Protein 5B5O (pdb70)

Nearest PDB structures (foldseek):
  4jpa-assembly1_A  TM=1.001E+00  e=1.018E-36  Homo sapiens
  3wv2-assembly1_A  TM=9.988E-01  e=1.158E-36  Homo sapiens
  3i7g-assembly1_A  TM=1.003E+00  e=2.858E-36  Homo sapiens
  3i7g-assembly1_B  TM=9.580E-01  e=5.560E-35  Homo sapiens
  5uwm-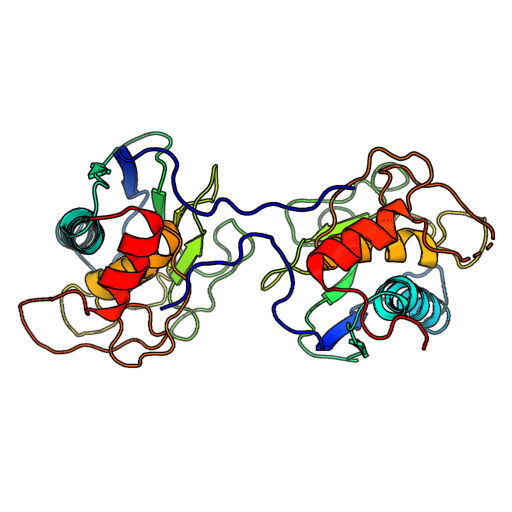assembly1_A  TM=9.951E-01  e=4.383E-34  Homo sapiens

Sequence (332 aa):
YNVFPRTLKWSKMNLTYRIVNYTPDMTHHSSEVEKAFKKAFKVWSDVTPLNFTRLHDGIADIMISFGIKEHGDFYPFDGPSSGLLAHAFPPGPNYYGGDAHFDDDETWTSSSKGYNLFLVAAHEFGHSLGLDHSKDPGALMFPIYTYTTGFMLPDDDVQGIQSLYGPGDEDPYNVFPRTLKWSSKMNLTYRIVNYTPDMTHSSEVEKAFKKAFKVWSDVTPLNFTRLHDGIADIMISFGIKEHGDFYPFDGPSGLLAHAFPPGPNYGGDAHFDDDETWTSSSSKKGYNLFLVAAHEFGHSLGLDHSKDPGALMFPIYTYTGKSHFMLPDDDVQGIQSLYGP

InterPro domains:
  IPR000585 Hemopexin-like domain [cd00094] (281-471)
  IPR001818 Peptidase M10, metallopeptidase [PF00413] (112-267)
  IPR002477 Peptidoglycan binding-like [PF01471] (33-91)
  IPR006026 Peptidase, metallopeptidase [SM00235] (109-268)
  IPR018486 Hemopexin, conserved site [PS00024] (323-338)
  IPR018487 Hemopexin-like repeats [PF00045] (290-332)
  IPR018487 Hemopexin-like repeats [PF00045] (334-376)
  IPR018487 Hemopexin-like repeats [PF00045] (382-428)
  IPR018487 Hemopexin-like repeats [PF00045] (431-471)
  IPR018487 Hemopexin-like repeats [PS51642] (281-330)
  IPR018487 Hemopexin-like repeats [PS51642] (331-377)
  IPR018487 Hemopexin-like repeats [PS51642] (379-427)
  IPR018487 Hemopexin-like repeats [PS51642] (428-471)
  IPR018487 Hemopexin-like repeats [SM00120] (290-332)
  IPR018487 Hemopexin-like repeats [SM00120] (334-377)
  IPR018487 Hemopexin-like repeats [SM00120] (382-429)
  IPR018487 Hemopexin-like repeats [SM00120] (431-471)
  IPR021158 Peptidase M10A, cysteine switch, zinc binding site [PS00546] (94-101)
  IPR021190 Peptidase M10A [PIRSF001191] (15-466)
  IPR021190 Peptidase M10A [PR00138] (91-104)

CATH classification: 3.40.390.10

Secondary structure (DSSP, 8-state):
--BPPSB---SSSEEEEEE-S--TTS-HHHHHHHHHHHHHHHHTTSS-EEEEESSS--SEEEEEE-SS-SSS----SSSS--EEEPPSSSTTTT-EEEETTS-EESSSSSEEHHHHHHHHHHHHHTB---S-TTSTTSSS---------HHHHHHHHHHH--SSS--/--B-B---S-S-SEEEEEE----TTS-HHHHHHHHHHHHHHHHTTSS-EEEE-SSS--SEEEEEE-SS-SSS----SSSS--EEEPPSSSTTTT-EEEETTS-EESSSSSEEHHHHHHHHHHHHHTB---S-TTSTTSSS------S-----HHHHHHHHHHH--

Foldseek 3Di:
DDDDDPAFFDPDQEFEEEAPDDAPQDDPVLLVVLLVVLVCLLVQFFVHDYYYDHDDDTQEYEYEDAADDPDPDHHDAEDDDAKAAADGDPDSQLYIYGYSSWREDCDQPTADSSLVSSLRNLRSGGDAADPPPPASRHPDDDDDPDDHDPVSSVVSCVHGNGNPVPD/DDDDDDDQFDPDQEFEEEEQDDAPQDDPVLLVVLLVLLVCLLVVLFVHDYYYDHDDDTQEYEYEDAADDDDPPHHDAEDDDAKAAADDDPDSQLYIYGYSSWREDCAPPTADSSLVSSLRNLRSGRDAADPDPPASRHPDDDDDRDPDDHHDPVSSVVSCVPGND

B-factor: mean 15.51, std 9.8, range [5.89, 123.34]

GO terms:
  GO:1904645 response to amyloid-beta (P, TAS)
  GO:0005509 calcium ion binding (F, IDA)
  GO:0005518 collagen binding (F, IDA)
  GO:0008270 zinc ion binding (F, IDA)
  GO:0004222 metalloendopeptidase activity (F, IDA)
  GO:0030574 collagen catabolic process (P, IDA)
  GO:0060349 bone morphogenesis (P, IDA)
  GO:0022617 extracellular matrix disassembly (P, IMP)
  GO:0005576 extracellular region (C, TAS)
  GO:0008270 zinc ion binding (F, TAS)
  GO:0004222 metalloendopeptidase activity (F, TAS)
  GO:0006508 proteolysis (P, TAS)
  GO:0004252 serine-type endopeptidase activity (F, TAS)
  GO:0022617 extracellular matrix disassembly (P, TAS)
  GO:0030574 collagen catabolic process (P, TAS)
  GO:0004175 endopeptidase activity (F, IDA)

Structure (mmCIF, N/CA/C/O backbone):
data_5B5O
#
_entry.id   5B5O
#
_cell.length_a   136.409
_cell.length_b   36.060
_cell.length_c   95.948
_cell.angle_alpha   90.000
_cell.angle_beta   131.090
_cell.angle_gamma   90.000
#
_symmetry.space_group_name_H-M   'C 1 2 1'
#
loop_
_entity.id
_entity.type
_entity.pdbx_description
1 polymer 'Collagenase 3'
2 non-polymer 'ZINC ION'
3 non-polymer 'CALCIUM ION'
4 non-polymer 'SODIUM ION'
5 non-polymer 1,2-ETHANEDIOL
6 non-polymer N-phenyl-4-[(4H-1,2,4-triazol-3-ylsulfanyl)methyl]-1,3-thiazol-2-amine
7 water water
#
loop_
_atom_site.group_PDB
_atom_site.id
_atom_site.type_symbol
_atom_site.label_atom_id
_atom_site.label_alt_id
_atom_site.label_comp_id
_atom_site.label_asym_id
_atom_site.label_entity_id
_atom_site.label_seq_id
_atom_site.pdbx_PDB_ins_code
_atom_site.Cartn_x
_atom_site.Cartn_y
_atom_site.Cartn_z
_atom_site.occupancy
_atom_site.B_iso_or_equiv
_atom_site.auth_seq_id
_atom_site.auth_comp_id
_atom_site.auth_asym_id
_atom_site.auth_atom_id
_atom_site.pdbx_PDB_model_num
ATOM 1 N N . TYR A 1 2 ? -19.525 -11.425 26.374 1.00 15.46 104 TYR A N 1
ATOM 2 C CA . TYR A 1 2 ? -19.239 -10.304 25.429 1.00 15.46 104 TYR A CA 1
ATOM 3 C C . TYR A 1 2 ? -18.038 -9.524 25.925 1.00 15.94 104 TYR A C 1
ATOM 4 O O . TYR A 1 2 ? -17.636 -9.641 27.092 1.00 16.95 104 TYR A O 1
ATOM 13 N N . ASN A 1 3 ? -17.478 -8.710 25.043 1.00 16.29 105 ASN A N 1
ATOM 14 C CA . ASN A 1 3 ? -16.409 -7.796 25.394 1.00 16.06 105 ASN A CA 1
ATOM 15 C C . ASN A 1 3 ? -16.606 -6.474 24.678 1.00 16.75 105 ASN A C 1
ATOM 16 O O . ASN A 1 3 ? -16.817 -6.453 23.472 1.00 16.96 105 ASN A O 1
ATOM 21 N N . VAL A 1 4 ? -16.550 -5.370 25.410 1.00 14.88 106 VAL A N 1
ATOM 22 C CA . VAL A 1 4 ? -16.473 -4.061 24.772 1.00 15.79 106 VAL A CA 1
ATOM 23 C C . VAL A 1 4 ? -14.990 -3.747 24.534 1.00 15.53 106 VAL A C 1
ATOM 24 O O . VAL A 1 4 ? -14.110 -4.408 25.105 1.00 16.04 106 VAL A O 1
ATOM 28 N N . PHE A 1 5 ? -14.697 -2.763 23.687 1.00 16.77 107 PHE A N 1
ATOM 29 C CA . PHE A 1 5 ? -13.304 -2.370 23.457 1.00 17.44 107 PHE A CA 1
ATOM 30 C C . PHE A 1 5 ? -12.660 -1.758 24.710 1.00 19.40 107 PHE A C 1
ATOM 31 O O . PHE A 1 5 ? -13.359 -1.213 25.570 1.00 19.37 107 PHE A O 1
ATOM 39 N N . PRO A 1 6 ? -11.325 -1.879 24.842 1.00 20.75 108 PRO A N 1
ATOM 40 C CA . PRO A 1 6 ? -10.603 -1.160 25.898 1.00 23.46 108 PRO A CA 1
ATOM 41 C C . PRO A 1 6 ? -10.864 0.351 25.900 1.00 25.16 108 PRO A C 1
ATOM 42 O O . PRO A 1 6 ? -11.062 0.952 24.843 1.00 23.47 108 PRO A O 1
ATOM 46 N N . ARG A 1 7 ? -10.859 0.944 27.095 1.00 29.09 109 ARG A N 1
ATOM 47 C CA . ARG A 1 7 ? -11.112 2.378 27.280 1.00 31.51 109 ARG A CA 1
ATOM 48 C C . ARG A 1 7 ? -9.945 3.214 26.766 1.00 30.10 109 ARG A C 1
ATOM 49 O O . ARG A 1 7 ? -10.111 4.364 26.350 1.00 32.10 109 ARG A O 1
ATOM 57 N N . THR A 1 8 ? -8.759 2.623 26.804 1.00 28.79 110 THR A N 1
ATOM 58 C CA . THR A 1 8 ? -7.553 3.303 26.393 1.00 24.76 110 THR A CA 1
ATOM 59 C C . THR A 1 8 ? -6.781 2.392 25.447 1.00 21.68 110 THR A C 1
ATOM 60 O O . THR A 1 8 ? -6.821 1.166 25.568 1.00 21.77 110 THR A O 1
ATOM 64 N N . LEU A 1 9 ? -6.113 3.004 24.481 1.00 17.66 111 LEU A N 1
ATOM 65 C CA . LEU A 1 9 ? -5.345 2.275 23.480 1.00 16.70 111 LEU A CA 1
ATOM 66 C C . LEU A 1 9 ? -4.027 1.737 24.047 1.00 15.16 111 LEU A C 1
ATOM 67 O O . LEU A 1 9 ? -3.199 2.495 24.558 1.00 15.93 111 LEU A O 1
ATOM 72 N N . LYS A 1 10 ? -3.823 0.429 23.946 1.00 13.04 112 LYS A N 1
ATOM 73 C CA . LYS A 1 10 ? -2.633 -0.210 24.509 1.00 11.05 112 LYS A CA 1
ATOM 74 C C . LYS A 1 10 ? -2.542 -1.620 23.968 1.00 10.57 112 LYS A C 1
ATOM 75 O O . LYS A 1 10 ? -3.520 -2.145 23.432 1.00 11.76 112 LYS A O 1
ATOM 81 N N . TRP A 1 11 ? -1.384 -2.241 24.095 1.00 8.91 113 TRP A N 1
ATOM 82 C CA . TRP A 1 11 ? -1.254 -3.657 23.798 1.00 10.39 113 TRP A CA 1
ATOM 83 C C . TRP A 1 11 ? -1.981 -4.480 24.839 1.00 11.81 113 TRP A C 1
ATOM 84 O O . TRP A 1 11 ? -1.939 -4.180 26.029 1.00 11.91 113 TRP A O 1
ATOM 95 N N . SER A 1 12 ? -2.657 -5.526 24.370 1.00 13.24 114 SER A N 1
ATOM 96 C CA . SER A 1 12 ? -3.457 -6.388 25.242 1.00 16.12 114 SER A CA 1
ATOM 97 C C . SER A 1 12 ? -2.647 -7.571 25.756 1.00 16.81 114 SER A C 1
ATOM 98 O O . SER A 1 12 ? -3.199 -8.523 26.322 1.00 19.74 114 SER A O 1
ATOM 101 N N . LYS A 1 13 ? -1.339 -7.514 25.551 1.00 14.27 115 LYS A N 1
ATOM 102 C CA . LYS A 1 13 ? -0.422 -8.556 25.971 1.00 14.33 115 LYS A CA 1
ATOM 103 C C . LYS A 1 13 ? 0.852 -7.875 26.473 1.00 13.20 115 LYS A C 1
ATOM 104 O O . LYS A 1 13 ? 1.174 -6.755 26.047 1.00 13.43 115 LYS A O 1
ATOM 110 N N . MET A 1 14 ? 1.577 -8.536 27.372 1.00 11.64 116 MET A N 1
ATOM 111 C CA . MET A 1 14 ? 2.798 -7.974 27.950 1.00 11.66 116 MET A CA 1
ATOM 112 C C . MET A 1 14 ? 4.060 -8.384 27.195 1.00 10.91 116 MET A C 1
ATOM 113 O O . MET A 1 14 ? 5.085 -7.721 27.324 1.00 11.82 116 MET A O 1
ATOM 118 N N . ASN A 1 15 ? 3.991 -9.477 26.438 1.00 10.75 117 ASN A N 1
ATOM 119 C CA . ASN A 1 15 ? 5.118 -9.925 25.628 1.00 11.70 117 ASN A CA 1
ATOM 120 C C . ASN A 1 15 ? 5.018 -9.375 24.225 1.00 11.15 117 ASN A C 1
ATOM 121 O O . ASN A 1 15 ? 4.108 -9.744 23.475 1.00 13.88 117 ASN A O 1
ATOM 126 N N . LEU A 1 16 ? 5.943 -8.486 23.872 1.00 9.40 118 LEU A N 1
ATOM 127 C CA . LEU A 1 16 ? 5.948 -7.865 22.561 1.00 8.68 118 LEU A CA 1
ATOM 128 C C . LEU A 1 16 ? 7.207 -8.232 21.811 1.00 8.55 118 LEU A C 1
ATOM 129 O O . LEU A 1 16 ? 8.265 -8.435 22.414 1.00 10.28 118 LEU A O 1
ATOM 134 N N . THR A 1 17 ? 7.099 -8.316 20.492 1.00 8.24 119 THR A N 1
ATOM 135 C CA . THR A 1 17 ? 8.268 -8.580 19.665 1.00 8.76 119 THR A CA 1
ATOM 136 C C . THR A 1 17 ? 8.602 -7.362 18.830 1.00 7.20 119 THR A C 1
ATOM 137 O O . THR A 1 17 ? 7.726 -6.549 18.501 1.00 7.98 119 THR A O 1
ATOM 141 N N . TYR A 1 18 ? 9.881 -7.249 18.483 1.00 7.61 120 TYR A N 1
ATOM 142 C CA . TYR A 1 18 ? 10.322 -6.243 17.522 1.00 6.92 120 TYR A CA 1
ATOM 143 C C . TYR A 1 18 ? 11.267 -6.851 16.504 1.00 7.47 120 TYR A C 1
ATOM 144 O O . TYR A 1 18 ? 11.914 -7.860 16.776 1.00 8.45 120 TYR A O 1
ATOM 153 N N . ARG A 1 19 ? 11.351 -6.230 15.334 1.00 6.07 121 ARG A N 1
ATOM 154 C CA . ARG A 1 19 ? 12.242 -6.670 14.279 1.00 6.95 121 ARG A CA 1
ATOM 155 C C . ARG A 1 19 ? 12.890 -5.448 13.676 1.00 7.25 121 ARG A C 1
ATOM 156 O O . ARG A 1 19 ? 12.199 -4.501 13.300 1.00 6.88 121 ARG A O 1
ATOM 164 N N . ILE A 1 20 ? 14.218 -5.478 13.563 1.00 6.84 122 ILE A N 1
ATOM 165 C CA . ILE A 1 20 ? 14.945 -4.434 12.838 1.00 6.75 122 ILE A CA 1
ATOM 166 C C . ILE A 1 20 ? 15.008 -4.876 11.373 1.00 6.88 122 ILE A C 1
ATOM 167 O O . ILE A 1 20 ? 15.783 -5.765 11.007 1.00 7.26 122 ILE A O 1
ATOM 172 N N . VAL A 1 21 ? 14.139 -4.303 10.557 1.00 6.69 123 VAL A N 1
ATOM 173 C CA . VAL A 1 21 ? 13.956 -4.746 9.180 1.00 7.41 123 VAL A CA 1
ATOM 174 C C . VAL A 1 21 ? 15.149 -4.374 8.296 1.00 7.57 123 VAL A C 1
ATOM 175 O O . VAL A 1 21 ? 15.545 -5.126 7.402 1.00 7.90 123 VAL A O 1
ATOM 179 N N . ASN A 1 22 ? 15.708 -3.194 8.537 1.00 7.69 124 ASN A N 1
ATOM 180 C CA . ASN A 1 22 ? 16.878 -2.753 7.792 1.00 8.82 124 ASN A CA 1
ATOM 181 C C . ASN A 1 22 ? 17.658 -1.788 8.661 1.00 7.76 124 ASN A C 1
ATOM 182 O O . ASN A 1 22 ? 17.258 -1.493 9.799 1.00 8.69 124 ASN A O 1
ATOM 187 N N . TYR A 1 23 ? 18.788 -1.322 8.133 1.00 7.86 125 TYR A N 1
ATOM 188 C CA . TYR A 1 23 ? 19.767 -0.619 8.944 1.00 8.20 125 TYR A CA 1
ATOM 189 C C . TYR A 1 23 ? 20.259 0.647 8.261 1.00 6.88 125 TYR A C 1
ATOM 190 O O . TYR A 1 23 ? 20.465 0.688 7.046 1.00 8.33 125 TYR A O 1
ATOM 199 N N . THR A 1 24 ? 20.498 1.679 9.060 1.00 7.83 126 THR A N 1
ATOM 200 C CA . THR A 1 24 ? 21.084 2.919 8.571 1.00 7.86 126 THR A CA 1
ATOM 201 C C . THR A 1 24 ? 22.540 2.718 8.135 1.00 8.02 126 THR A C 1
ATOM 202 O O . THR A 1 24 ? 23.262 1.913 8.740 1.00 7.96 126 THR A O 1
ATOM 206 N N . PRO A 1 25 ? 22.995 3.463 7.104 1.00 7.84 127 PRO A N 1
ATOM 207 C CA . PRO A 1 25 ? 24.429 3.451 6.776 1.00 8.13 127 PRO A CA 1
ATOM 208 C C . PRO A 1 25 ? 25.332 3.975 7.898 1.00 9.29 127 PRO A C 1
ATOM 209 O O . PRO A 1 25 ? 26.513 3.634 7.928 1.00 10.39 127 PRO A O 1
ATOM 213 N N . ASP A 1 26 ? 24.776 4.785 8.802 1.00 9.15 128 ASP A N 1
ATOM 214 C CA . ASP A 1 26 ? 25.561 5.651 9.689 1.00 11.40 128 ASP A CA 1
ATOM 215 C C . ASP A 1 26 ? 26.233 4.949 10.863 1.00 10.20 128 ASP A C 1
ATOM 216 O O . ASP A 1 26 ? 27.160 5.497 11.453 1.00 10.40 128 ASP A O 1
ATOM 221 N N . MET A 1 27 ? 25.743 3.773 11.233 1.00 9.19 129 MET A N 1
ATOM 222 C CA . MET A 1 27 ? 26.155 3.093 12.461 1.00 8.78 129 MET A CA 1
ATOM 223 C C . MET A 1 27 ? 26.348 1.629 12.149 1.00 8.11 129 MET A C 1
ATOM 224 O O . MET A 1 27 ? 25.790 1.125 11.176 1.00 9.11 129 MET A O 1
ATOM 229 N N . THR A 1 28 ? 27.139 0.933 12.958 1.00 8.53 130 THR A N 1
ATOM 230 C CA . THR A 1 28 ? 27.280 -0.507 12.742 1.00 9.23 130 THR A CA 1
ATOM 231 C C . THR A 1 28 ? 25.988 -1.232 13.133 1.00 8.37 130 THR A C 1
ATOM 232 O O . THR A 1 28 ? 25.160 -0.677 13.878 1.00 8.94 130 THR A O 1
ATOM 236 N N A HIS A 1 29 ? 25.814 -2.461 12.647 0.50 9.47 131 HIS A N 1
ATOM 237 N N B HIS A 1 29 ? 25.812 -2.470 12.669 0.50 9.70 131 HIS A N 1
ATOM 238 C CA A HIS A 1 29 ? 24.655 -3.257 13.050 0.50 9.44 131 HIS A CA 1
ATOM 239 C CA B HIS A 1 29 ? 24.650 -3.253 13.104 0.50 9.81 131 HIS A CA 1
ATOM 240 C C A HIS A 1 29 ? 24.595 -3.384 14.581 0.50 9.50 131 HIS A C 1
ATOM 241 C C B HIS A 1 29 ? 24.599 -3.320 14.614 0.50 10.01 131 HIS A C 1
ATOM 242 O O A HIS A 1 29 ? 23.530 -3.256 15.175 0.50 8.78 131 HIS A O 1
ATOM 243 O O B HIS A 1 29 ? 23.551 -3.124 15.225 0.50 8.94 131 HIS A O 1
ATOM 256 N N . SER A 1 30 ? 25.742 -3.607 15.228 1.00 9.76 132 SER A N 1
ATOM 257 C CA A SER A 1 30 ? 25.808 -3.740 16.683 0.50 9.52 132 SER A CA 1
ATOM 258 C CA B SER A 1 30 ? 25.797 -3.742 16.681 0.50 10.31 132 SER A CA 1
ATOM 259 C C . SER A 1 30 ? 25.377 -2.465 17.412 1.00 9.13 132 SER A C 1
ATOM 260 O O . SER A 1 30 ? 24.654 -2.528 18.408 1.00 9.06 132 SER A O 1
ATOM 265 N N . GLU A 1 31 ? 25.831 -1.314 16.926 1.00 8.64 133 GLU A N 1
ATOM 266 C CA . GLU A 1 31 ? 25.453 -0.036 17.520 1.00 9.26 133 GLU A CA 1
ATOM 267 C C . GLU A 1 31 ? 23.946 0.187 17.420 1.00 8.54 133 GLU A C 1
ATOM 268 O O . GLU A 1 31 ? 23.319 0.651 18.374 1.00 8.34 133 GLU A O 1
ATOM 274 N N . VAL A 1 32 ? 23.369 -0.126 16.266 1.00 7.96 134 VAL A N 1
ATOM 275 C CA . VAL A 1 32 ? 21.925 0.024 16.067 1.00 7.82 134 VAL A CA 1
ATOM 276 C C . VAL A 1 32 ? 21.154 -0.907 16.999 1.00 7.30 134 VAL A C 1
ATOM 277 O O . VAL A 1 32 ? 20.213 -0.488 17.689 1.00 7.48 134 VAL A O 1
ATOM 281 N N . GLU A 1 33 ? 21.576 -2.165 17.048 1.00 7.64 135 GLU A N 1
ATOM 282 C CA . GLU A 1 33 ? 20.937 -3.143 17.917 1.00 8.37 135 GLU A CA 1
ATOM 283 C C . GLU A 1 33 ? 21.000 -2.737 19.389 1.00 8.70 135 GLU A C 1
ATOM 284 O O . GLU A 1 33 ? 20.019 -2.864 20.123 1.00 8.70 135 GLU A O 1
ATOM 290 N N . LYS A 1 34 ? 22.156 -2.261 19.828 1.00 8.11 136 LYS A N 1
ATOM 291 C CA . LYS A 1 34 ? 22.319 -1.812 21.201 1.00 9.28 136 LYS A CA 1
ATOM 292 C C . LYS A 1 34 ? 21.444 -0.604 21.524 1.00 8.53 136 LYS A C 1
ATOM 293 O O . LYS A 1 34 ? 20.867 -0.534 22.610 1.00 9.06 136 LYS A O 1
ATOM 299 N N . ALA A 1 35 ? 21.343 0.331 20.590 1.00 7.67 137 ALA A N 1
ATOM 300 C CA . ALA A 1 35 ? 20.519 1.511 20.787 1.00 8.01 137 ALA A CA 1
ATOM 301 C C . ALA A 1 35 ? 19.057 1.108 20.964 1.00 7.37 137 ALA A C 1
ATOM 302 O O . ALA A 1 35 ? 18.404 1.591 21.888 1.00 7.81 137 ALA A O 1
ATOM 304 N N . PHE A 1 36 ? 18.541 0.242 20.091 1.00 7.26 138 PHE A N 1
ATOM 305 C CA . PHE A 1 36 ? 17.142 -0.178 20.199 1.00 7.80 138 PHE A CA 1
ATOM 306 C C . PHE A 1 36 ? 16.898 -1.020 21.446 1.00 7.97 138 PHE A C 1
ATOM 307 O O . PHE A 1 36 ? 15.875 -0.849 22.116 1.00 7.89 138 PHE A O 1
ATOM 315 N N . LYS A 1 37 ? 17.826 -1.923 21.774 1.00 8.69 139 LYS A N 1
ATOM 316 C CA . LYS A 1 37 ? 17.697 -2.721 22.986 1.00 9.01 139 LYS A CA 1
ATOM 317 C C . LYS A 1 37 ? 17.600 -1.827 24.218 1.00 8.66 139 LYS A C 1
ATOM 318 O O . LYS A 1 37 ? 16.752 -2.037 25.086 1.00 9.16 139 LYS A O 1
ATOM 324 N N . LYS A 1 38 ? 18.449 -0.809 24.290 1.00 8.46 140 LYS A N 1
ATOM 325 C CA . LYS A 1 38 ? 18.431 0.117 25.425 1.00 9.92 140 LYS A CA 1
ATOM 326 C C . LYS A 1 38 ? 17.151 0.960 25.460 1.00 8.70 140 LYS A C 1
ATOM 327 O O . LYS A 1 38 ? 16.594 1.221 26.544 1.00 9.15 140 LYS A O 1
ATOM 333 N N . ALA A 1 39 ? 16.676 1.371 24.288 1.00 7.85 141 ALA A N 1
ATOM 334 C CA . ALA A 1 39 ? 15.427 2.118 24.198 1.00 7.67 141 ALA A CA 1
ATOM 335 C C . ALA A 1 39 ? 14.217 1.301 24.678 1.00 7.47 141 ALA A C 1
ATOM 336 O O . ALA A 1 39 ? 13.342 1.844 25.353 1.00 9.07 141 ALA A O 1
ATOM 338 N N . PHE A 1 40 ? 14.152 0.017 24.351 1.00 7.22 142 PHE A N 1
ATOM 339 C CA . PHE A 1 40 ? 13.089 -0.823 24.904 1.00 8.19 142 PHE A CA 1
ATOM 340 C C . PHE A 1 40 ? 13.220 -1.002 26.413 1.00 8.17 142 PHE A C 1
ATOM 341 O O . PHE A 1 40 ? 12.209 -1.016 27.133 1.00 8.39 142 PHE A O 1
ATOM 349 N N . LYS A 1 41 ? 14.451 -1.122 26.896 1.00 8.52 143 LYS A N 1
ATOM 350 C CA . LYS A 1 41 ? 14.706 -1.308 28.324 1.00 9.01 143 LYS A CA 1
ATOM 351 C C . LYS A 1 41 ? 14.231 -0.105 29.151 1.00 8.84 143 LYS A C 1
ATOM 352 O O . LYS A 1 41 ? 13.787 -0.273 30.285 1.00 8.53 143 LYS A O 1
ATOM 358 N N . VAL A 1 42 ? 14.281 1.098 28.582 1.00 8.01 144 VAL A N 1
ATOM 359 C CA . VAL A 1 42 ? 13.719 2.274 29.228 1.00 9.85 144 VAL A CA 1
ATOM 360 C C . VAL A 1 42 ? 12.284 1.985 29.710 1.00 8.15 144 VAL A C 1
ATOM 361 O O . VAL A 1 42 ? 11.904 2.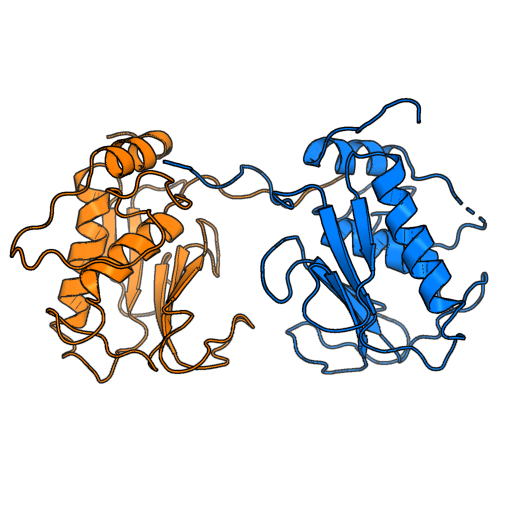343 30.835 1.00 8.88 144 VAL A O 1
ATOM 365 N N . TRP A 1 43 ? 11.492 1.363 28.845 1.00 7.39 145 TRP A N 1
ATOM 366 C CA . TRP A 1 43 ? 10.086 1.122 29.113 1.00 8.03 145 TRP A CA 1
ATOM 367 C C . TRP A 1 43 ? 9.844 -0.173 29.887 1.00 7.54 145 TRP A C 1
ATOM 368 O O . TRP A 1 43 ? 8.979 -0.210 30.774 1.00 8.27 145 TRP A O 1
ATOM 379 N N . SER A 1 44 ? 10.568 -1.239 29.578 1.00 7.62 146 SER A N 1
ATOM 380 C CA . SER A 1 44 ? 10.382 -2.482 30.310 1.00 8.44 146 SER A CA 1
ATOM 381 C C . SER A 1 44 ? 10.833 -2.357 31.762 1.00 8.74 146 SER A C 1
ATOM 382 O O . SER A 1 44 ? 10.295 -3.044 32.630 1.00 9.68 146 SER A O 1
ATOM 385 N N . ASP A 1 45 ? 11.782 -1.471 32.051 1.00 8.25 147 ASP A N 1
ATOM 386 C CA . ASP A 1 45 ? 12.264 -1.325 33.422 1.00 9.60 147 ASP A CA 1
ATOM 387 C C . ASP A 1 45 ? 11.182 -0.799 34.3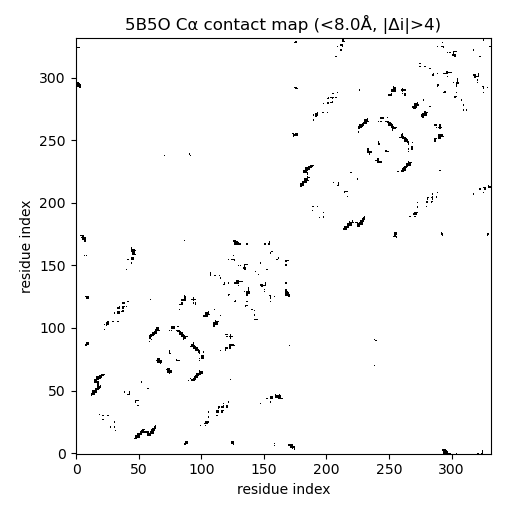57 1.00 9.56 147 ASP A C 1
ATOM 388 O O . ASP A 1 45 ? 11.252 -1.041 35.559 1.00 11.09 147 ASP A O 1
ATOM 393 N N . VAL A 1 46 ? 10.173 -0.111 33.826 1.00 8.26 148 VAL A N 1
ATOM 394 C CA . VAL A 1 46 ? 9.162 0.541 34.674 1.00 8.68 148 VAL A CA 1
ATOM 395 C C . VAL A 1 46 ? 7.739 0.002 34.467 1.00 7.51 148 VAL A C 1
ATOM 396 O O . VAL A 1 46 ? 6.764 0.617 34.907 1.00 7.84 148 VAL A O 1
ATOM 400 N N . THR A 1 47 ? 7.619 -1.144 33.793 1.00 7.82 149 THR A N 1
ATOM 401 C CA . THR A 1 47 ? 6.319 -1.772 33.508 1.00 8.47 149 THR A CA 1
ATOM 402 C C . THR A 1 47 ? 6.497 -3.294 33.624 1.00 7.85 149 THR A C 1
ATOM 403 O O . THR A 1 47 ? 7.606 -3.750 33.916 1.00 8.95 149 THR A O 1
ATOM 407 N N . PRO A 1 48 ? 5.422 -4.076 33.383 1.00 7.86 150 PRO A N 1
ATOM 408 C CA . PRO A 1 48 ? 5.590 -5.525 33.245 1.00 8.08 150 PRO A CA 1
ATOM 409 C C . PRO A 1 48 ? 5.885 -5.963 31.808 1.00 8.22 150 PRO A C 1
ATOM 410 O O . PRO A 1 48 ? 5.859 -7.163 31.515 1.00 9.93 150 PRO A O 1
ATOM 414 N N . LEU A 1 49 ? 6.152 -5.023 30.903 1.00 7.98 151 LEU A N 1
ATOM 415 C CA . LEU A 1 49 ? 6.385 -5.373 29.496 1.00 8.30 151 LEU A CA 1
ATOM 416 C C . LEU A 1 49 ? 7.680 -6.118 29.268 1.00 9.24 151 LEU A C 1
ATOM 417 O O . LEU A 1 49 ? 8.676 -5.831 29.926 1.00 9.32 151 LEU A O 1
ATOM 422 N N . ASN A 1 50 ? 7.651 -7.061 28.324 1.00 9.45 152 ASN A N 1
ATOM 423 C CA . ASN A 1 50 ? 8.852 -7.790 27.890 1.00 10.71 152 ASN A CA 1
ATOM 424 C C . ASN A 1 50 ? 9.010 -7.616 26.396 1.00 9.73 152 ASN A C 1
ATOM 425 O O . ASN A 1 50 ? 8.018 -7.697 25.667 1.00 12.42 152 ASN A O 1
ATOM 430 N N . PHE A 1 51 ? 10.240 -7.377 25.945 1.00 9.34 153 PHE A N 1
ATOM 431 C CA . PHE A 1 51 ? 10.511 -7.212 24.512 1.00 9.37 153 PHE A CA 1
ATOM 432 C C . PHE A 1 51 ? 11.494 -8.256 24.020 1.00 10.68 153 PHE A C 1
ATOM 433 O O . PHE A 1 51 ? 12.565 -8.443 24.618 1.00 13.46 153 PHE A O 1
ATOM 441 N N . THR A 1 52 ? 11.132 -8.936 22.935 1.00 9.21 154 THR A N 1
ATOM 442 C CA . THR A 1 52 ? 11.989 -9.952 22.328 1.00 10.65 154 THR A CA 1
ATOM 443 C C . THR A 1 52 ? 12.246 -9.594 20.872 1.00 9.77 154 THR A C 1
ATOM 444 O O . THR A 1 52 ? 11.314 -9.305 20.122 1.00 10.14 154 THR A O 1
ATOM 448 N N . ARG A 1 53 ? 13.505 -9.648 20.472 1.00 10.04 155 ARG A N 1
ATOM 449 C CA . ARG A 1 53 ? 13.868 -9.375 19.098 1.00 9.73 155 ARG A CA 1
ATOM 450 C C . ARG A 1 53 ? 13.663 -10.586 18.195 1.00 9.72 155 ARG A C 1
ATOM 451 O O . ARG A 1 53 ? 14.031 -11.716 18.547 1.00 11.63 155 ARG A O 1
ATOM 459 N N . LEU A 1 54 ? 13.069 -10.340 17.033 1.00 9.32 156 LEU A N 1
ATOM 460 C CA . LEU A 1 54 ? 12.986 -11.327 15.953 1.00 10.17 156 LEU A CA 1
ATOM 461 C C . LEU A 1 54 ? 13.892 -10.902 14.819 1.00 10.21 156 LEU A C 1
ATOM 462 O O . LEU A 1 54 ? 13.968 -9.718 14.496 1.00 10.48 156 LEU A O 1
ATOM 467 N N . HIS A 1 55 ? 14.558 -11.868 14.186 1.00 11.78 157 HIS A N 1
ATOM 468 C CA . HIS A 1 55 ? 15.427 -11.541 13.066 1.00 12.52 157 HIS A CA 1
ATOM 469 C C . HIS A 1 55 ? 14.678 -11.443 11.754 1.00 12.30 157 HIS A C 1
ATOM 470 O O . HIS A 1 55 ? 15.114 -10.759 10.836 1.00 15.41 157 HIS A O 1
ATOM 477 N N . ASP A 1 56 ? 13.544 -12.122 11.673 1.00 12.12 158 ASP A N 1
ATOM 478 C CA . ASP A 1 56 ? 12.754 -12.210 10.449 1.00 12.11 158 ASP A CA 1
ATOM 479 C C . ASP A 1 56 ? 11.288 -12.405 10.807 1.00 11.17 158 ASP A C 1
ATOM 480 O O . ASP A 1 56 ? 10.947 -12.574 11.981 1.00 12.48 158 ASP A O 1
ATOM 485 N N . GLY A 1 57 ? 10.425 -12.371 9.800 1.00 11.09 159 GLY A N 1
ATOM 486 C CA . GLY A 1 57 ? 9.009 -12.579 10.006 1.00 11.45 159 GLY A CA 1
ATOM 487 C C . GLY A 1 57 ? 8.294 -11.377 10.592 1.00 9.77 159 GLY A C 1
ATOM 488 O O . GLY A 1 57 ? 8.815 -10.255 10.582 1.00 10.29 159 GLY A O 1
ATOM 489 N N . ILE A 1 58 ? 7.083 -11.603 11.075 1.00 11.53 160 ILE A N 1
ATOM 490 C CA . ILE A 1 58 ? 6.247 -10.515 11.544 1.00 11.63 160 ILE A CA 1
ATOM 491 C C . ILE A 1 58 ? 6.403 -10.341 13.049 1.00 11.44 160 ILE A C 1
ATOM 492 O O . ILE A 1 58 ? 6.167 -11.267 13.832 1.00 13.29 160 ILE A O 1
ATOM 497 N N . ALA A 1 59 ? 6.829 -9.140 13.435 1.00 9.90 161 ALA A N 1
ATOM 498 C CA . ALA A 1 59 ? 6.924 -8.744 14.828 1.00 9.16 161 ALA A CA 1
ATOM 499 C C . ALA A 1 59 ? 5.858 -7.705 15.110 1.00 8.52 161 ALA A C 1
ATOM 500 O O . ALA A 1 59 ? 5.376 -7.052 14.189 1.00 9.93 161 ALA A O 1
ATOM 502 N N . ASP A 1 60 ? 5.535 -7.497 16.380 1.00 8.63 162 ASP A N 1
ATOM 503 C CA . ASP A 1 60 ? 4.584 -6.440 16.730 1.00 8.62 162 ASP A CA 1
ATOM 504 C C . ASP A 1 60 ? 5.099 -5.065 16.312 1.00 7.97 162 ASP A C 1
ATOM 505 O O . ASP A 1 60 ? 4.377 -4.283 15.683 1.00 8.57 162 ASP A O 1
ATOM 510 N N . ILE A 1 61 ? 6.351 -4.784 16.655 1.00 7.80 163 ILE A N 1
ATOM 511 C CA . ILE A 1 61 ? 6.968 -3.492 16.380 1.00 6.86 163 ILE A CA 1
ATOM 512 C C . ILE A 1 61 ? 8.017 -3.689 15.289 1.00 7.37 163 ILE A C 1
ATOM 513 O O . ILE A 1 61 ? 9.118 -4.192 15.545 1.00 7.40 163 ILE A O 1
ATOM 518 N N . MET A 1 62 ? 7.654 -3.339 14.065 1.00 7.01 164 MET A N 1
ATOM 519 C CA . MET A 1 62 ? 8.566 -3.434 12.937 1.00 7.43 164 MET A CA 1
ATOM 520 C C . MET A 1 62 ? 9.306 -2.117 12.825 1.00 6.77 164 MET A C 1
ATOM 521 O O . MET A 1 62 ? 8.677 -1.059 12.792 1.00 7.37 164 MET A O 1
ATOM 526 N N . ILE A 1 63 ? 10.628 -2.191 12.801 1.00 6.75 165 ILE A N 1
ATOM 527 C CA . ILE A 1 63 ? 11.486 -1.019 12.801 1.00 6.56 165 ILE A CA 1
ATOM 528 C C . ILE A 1 63 ? 12.203 -0.906 11.472 1.00 6.67 165 ILE A C 1
ATOM 529 O O . ILE A 1 63 ? 12.798 -1.880 10.997 1.00 7.24 165 ILE A O 1
ATOM 534 N N . SER A 1 64 ? 12.194 0.281 10.874 1.00 6.81 166 SER A N 1
ATOM 535 C CA . SER A 1 64 ? 12.886 0.455 9.601 1.00 7.56 166 SER A CA 1
ATOM 536 C C . SER A 1 64 ? 13.386 1.870 9.412 1.00 7.81 166 SER A C 1
ATOM 537 O O . SER A 1 64 ? 12.894 2.806 10.040 1.00 7.99 166 SER A O 1
ATOM 540 N N . PHE A 1 65 ? 14.371 1.982 8.522 1.00 6.78 167 PHE A N 1
ATOM 541 C CA . PHE A 1 65 ? 14.957 3.231 8.067 1.00 7.13 167 PHE A CA 1
ATOM 542 C C . PHE A 1 65 ? 14.533 3.441 6.619 1.00 8.50 167 PHE A C 1
ATOM 543 O O . PHE A 1 65 ? 14.646 2.528 5.779 1.00 10.47 167 PHE A O 1
ATOM 551 N N . GLY A 1 66 ? 14.054 4.635 6.301 1.00 8.47 168 GLY A N 1
ATOM 552 C CA . GLY A 1 66 ? 13.577 4.917 4.947 1.00 10.35 168 GLY A CA 1
ATOM 553 C C . GLY A 1 66 ? 13.676 6.392 4.666 1.00 8.30 168 GLY A C 1
ATOM 554 O O . GLY A 1 66 ? 13.971 7.182 5.566 1.00 8.54 168 GLY A O 1
ATOM 555 N N . ILE A 1 67 ? 13.455 6.763 3.412 1.00 9.05 169 ILE A N 1
ATOM 556 C CA . ILE A 1 67 ? 13.484 8.169 3.014 1.00 8.93 169 ILE A CA 1
ATOM 557 C C . ILE A 1 67 ? 12.234 8.502 2.210 1.00 8.53 169 ILE A C 1
ATOM 558 O O . ILE A 1 67 ? 11.615 7.613 1.607 1.00 8.75 169 ILE A O 1
ATOM 563 N N . LYS A 1 68 ? 11.841 9.771 2.233 1.00 8.33 170 LYS A N 1
ATOM 564 C CA . LYS A 1 68 ? 10.744 10.256 1.381 1.00 9.07 170 LYS A CA 1
ATOM 565 C C . LYS A 1 68 ? 9.530 9.330 1.507 1.00 9.34 170 LYS A C 1
ATOM 566 O O . LYS A 1 68 ? 9.117 9.019 2.629 1.00 9.21 170 LYS A O 1
ATOM 572 N N . GLU A 1 69 ? 8.943 8.910 0.392 1.00 9.90 171 GLU A N 1
ATOM 573 C CA . GLU A 1 69 ? 7.805 7.983 0.443 1.00 9.97 171 GLU A CA 1
ATOM 574 C C . GLU A 1 69 ? 8.295 6.576 0.710 1.00 9.32 171 GLU A C 1
ATOM 575 O O . GLU A 1 69 ? 9.086 6.036 -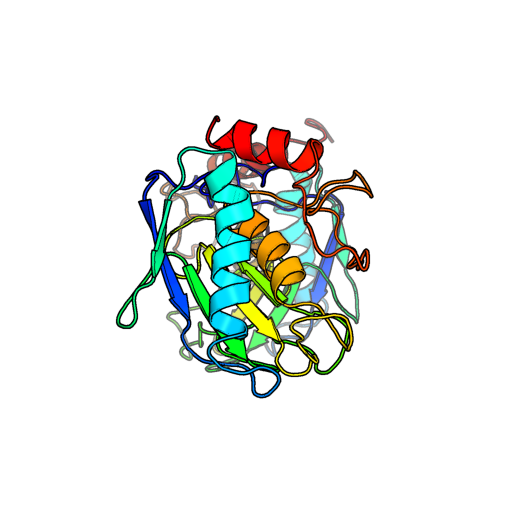0.046 1.00 11.10 171 GLU A O 1
ATOM 581 N N . HIS A 1 70 ? 7.825 5.989 1.797 1.00 8.65 172 HIS A N 1
ATOM 582 C CA . HIS A 1 70 ? 8.357 4.711 2.242 1.00 9.55 172 HIS A CA 1
ATOM 583 C C . HIS A 1 70 ? 7.271 3.721 2.662 1.00 8.56 172 HIS A C 1
ATOM 584 O O . HIS A 1 70 ? 7.582 2.704 3.296 1.00 10.32 172 HIS A O 1
ATOM 591 N N . GLY A 1 71 ? 6.013 3.995 2.298 1.00 9.24 173 GLY A N 1
ATOM 592 C CA . GLY A 1 71 ? 4.946 3.008 2.434 1.00 10.81 173 GLY A CA 1
ATOM 593 C C . GLY A 1 71 ? 3.822 3.349 3.387 1.00 10.72 173 GLY A C 1
ATOM 594 O O . GLY A 1 71 ? 3.152 2.451 3.877 1.00 11.95 173 GLY A O 1
ATOM 595 N N . ASP A 1 72 ? 3.615 4.634 3.672 1.00 10.70 174 ASP A N 1
ATOM 596 C CA . ASP A 1 72 ? 2.545 5.070 4.570 1.00 10.78 174 ASP A CA 1
ATOM 597 C C . ASP A 1 72 ? 2.124 6.499 4.254 1.00 9.48 174 ASP A C 1
ATOM 598 O O . ASP A 1 72 ? 2.583 7.061 3.266 1.00 9.83 174 ASP A O 1
ATOM 603 N N . PHE A 1 73 ? 1.260 7.077 5.085 1.00 10.13 175 PHE A N 1
ATOM 604 C CA . PHE A 1 73 ? 0.769 8.438 4.858 1.00 11.67 175 PHE A CA 1
ATOM 605 C C . PHE A 1 73 ? 1.672 9.520 5.459 1.00 12.32 175 PHE A C 1
ATOM 606 O O . PHE A 1 73 ? 1.272 10.685 5.548 1.00 13.94 175 PHE A O 1
ATOM 614 N N . TYR A 1 74 ? 2.886 9.145 5.857 1.00 11.60 176 TYR A N 1
ATOM 615 C CA . TYR A 1 74 ? 3.782 10.050 6.580 1.00 12.22 176 TYR A CA 1
ATOM 616 C C . TYR A 1 74 ? 5.152 10.083 5.910 1.00 10.82 176 TYR A C 1
ATOM 617 O O . TYR A 1 74 ? 6.150 9.685 6.520 1.00 10.64 176 TYR A O 1
ATOM 626 N N . PRO A 1 75 ? 5.222 10.583 4.664 1.00 10.52 177 PRO A N 1
ATOM 627 C CA . PRO A 1 75 ? 6.516 10.589 3.978 1.00 10.10 177 PRO A CA 1
ATOM 628 C C . PRO A 1 75 ? 7.524 11.466 4.697 1.00 10.48 177 PRO A C 1
ATOM 629 O O . PRO A 1 75 ? 7.164 12.478 5.309 1.00 10.93 177 PRO A O 1
ATOM 633 N N . PHE A 1 76 ? 8.782 11.045 4.658 1.00 10.01 178 PHE A N 1
ATOM 634 C CA . PHE A 1 76 ? 9.846 11.874 5.179 1.00 9.60 178 PHE A CA 1
ATOM 635 C C . PHE A 1 76 ? 10.199 12.985 4.191 1.00 10.55 178 PHE A C 1
ATOM 636 O O . PHE A 1 76 ? 9.656 13.042 3.078 1.00 11.04 178 PHE A O 1
ATOM 644 N N . ASP A 1 77 ? 11.085 13.874 4.620 1.00 11.01 179 ASP A N 1
ATOM 645 C CA . ASP A 1 77 ? 11.231 15.185 4.000 1.00 12.22 179 ASP A CA 1
ATOM 646 C C . ASP A 1 77 ? 12.680 15.568 3.714 1.00 13.06 179 ASP A C 1
ATOM 647 O O . ASP A 1 77 ? 12.990 16.752 3.580 1.00 13.71 179 ASP A O 1
ATOM 652 N N . GLY A 1 78 ? 13.563 14.583 3.610 1.00 11.27 180 GLY A N 1
ATOM 653 C CA . GLY A 1 78 ? 14.984 14.856 3.414 1.00 11.72 180 GLY A CA 1
ATOM 654 C C . GLY A 1 78 ? 15.651 15.319 4.696 1.00 12.19 180 GLY A C 1
ATOM 655 O O . GLY A 1 78 ? 15.085 15.193 5.777 1.00 11.56 180 GLY A O 1
ATOM 656 N N . PRO A 1 79 ? 16.877 15.861 4.594 1.00 14.42 181 PRO A N 1
ATOM 657 C CA . PRO A 1 79 ? 17.596 16.276 5.811 1.00 15.41 181 PRO A CA 1
ATOM 658 C C . PRO A 1 79 ? 16.841 17.305 6.655 1.00 18.54 181 PRO A C 1
ATOM 659 O O . PRO A 1 79 ? 16.118 18.152 6.117 1.00 22.50 181 PRO A O 1
ATOM 663 N N . SER A 1 80 ? 17.026 17.201 7.971 1.00 17.34 182 SER A N 1
ATOM 664 C CA A SER A 1 80 ? 16.361 18.023 8.986 0.50 18.15 182 SER A CA 1
ATOM 665 C CA B SER A 1 80 ? 16.364 18.077 8.946 0.50 17.92 182 SER A CA 1
ATOM 666 C C . SER A 1 80 ? 14.838 17.888 8.940 1.00 17.02 182 SER A C 1
ATOM 667 O O . SER A 1 80 ? 14.307 16.986 8.272 1.00 16.21 182 SER A O 1
ATOM 672 N N . GLY A 1 81 ? 14.133 18.732 9.690 1.00 17.21 183 GLY A N 1
ATOM 673 C CA . GLY A 1 81 ? 12.682 18.646 9.784 1.00 15.11 183 GLY A CA 1
ATOM 674 C C . GLY A 1 81 ? 12.238 17.394 10.519 1.00 14.82 183 GLY A C 1
ATOM 675 O O . GLY A 1 81 ? 12.625 17.168 11.673 1.00 15.74 183 GLY A O 1
ATOM 676 N N . LEU A 1 82 ? 11.404 16.597 9.857 1.00 12.85 184 LEU A N 1
ATOM 677 C CA . LEU A 1 82 ? 10.958 15.314 10.402 1.00 13.61 184 LEU A CA 1
ATOM 678 C C . LEU A 1 82 ? 12.130 14.361 10.590 1.00 12.21 184 LEU A C 1
ATOM 679 O O . LEU A 1 82 ? 13.009 14.273 9.731 1.00 12.70 184 LEU A O 1
ATOM 684 N N . LEU A 1 83 ? 12.138 13.657 11.715 1.00 11.43 185 LEU A N 1
ATOM 685 C CA . LEU A 1 83 ? 13.227 12.721 12.001 1.00 9.74 185 LEU A CA 1
ATOM 686 C C . LEU A 1 83 ? 12.777 11.267 12.025 1.00 8.86 185 LEU A C 1
ATOM 687 O O . LEU A 1 83 ? 13.538 10.385 11.659 1.00 8.16 185 LEU A O 1
ATOM 692 N N . ALA A 1 84 ? 11.560 11.024 12.502 1.00 8.76 186 ALA A N 1
ATOM 693 C CA . ALA A 1 84 ? 11.077 9.681 12.771 1.00 7.72 186 ALA A CA 1
ATOM 694 C C . ALA A 1 84 ? 9.603 9.773 13.090 1.00 9.07 186 ALA A C 1
ATOM 695 O O . ALA A 1 84 ? 9.094 10.854 13.406 1.00 10.02 186 ALA A O 1
ATOM 697 N N . HIS A 1 85 ? 8.919 8.638 13.043 1.00 8.12 187 HIS A N 1
ATOM 698 C CA . HIS A 1 85 ? 7.564 8.556 13.595 1.00 7.67 187 HIS A CA 1
ATOM 699 C C . HIS A 1 85 ? 7.235 7.110 13.924 1.00 7.54 187 HIS A C 1
ATOM 700 O O . HIS A 1 85 ? 7.861 6.188 13.404 1.00 7.79 187 HIS A O 1
ATOM 707 N N . ALA A 1 86 ? 6.251 6.913 14.791 1.00 8.11 188 ALA A N 1
ATOM 708 C CA . ALA A 1 86 ? 5.812 5.580 15.175 1.00 7.42 188 ALA A CA 1
ATOM 709 C C . ALA A 1 86 ? 4.313 5.566 15.338 1.00 8.24 188 ALA A C 1
ATOM 710 O O . ALA A 1 86 ? 3.685 6.596 15.634 1.00 10.51 188 ALA A O 1
ATOM 712 N N . PHE A 1 87 ? 3.715 4.403 15.151 1.00 7.47 189 PHE A N 1
ATOM 713 C CA . PHE A 1 87 ? 2.267 4.271 15.165 1.00 7.85 189 PHE A CA 1
ATOM 714 C C . PHE A 1 87 ? 1.829 3.718 16.503 1.00 8.60 189 PHE A C 1
ATOM 715 O O . PHE A 1 87 ? 2.508 2.864 17.080 1.00 7.65 189 PHE A O 1
ATOM 723 N N . PRO A 1 88 ? 0.655 4.153 16.979 1.00 8.81 190 PRO A N 1
ATOM 724 C CA . PRO A 1 88 ? 0.134 3.630 18.240 1.00 8.93 190 PRO A CA 1
ATOM 725 C C . PRO A 1 88 ? -0.176 2.131 18.168 1.00 8.66 190 PRO A C 1
ATOM 726 O O . PRO A 1 88 ? -0.263 1.565 17.078 1.00 8.31 190 PRO A O 1
ATOM 730 N N . PRO A 1 89 ? -0.369 1.496 19.327 1.00 8.31 191 PRO A N 1
ATOM 731 C CA . PRO A 1 89 ? -0.671 0.063 19.345 1.00 9.36 191 PRO A CA 1
ATOM 732 C C . PRO A 1 89 ? -1.841 -0.306 18.443 1.00 10.61 191 PRO A C 1
ATOM 733 O O . PRO A 1 89 ? -2.859 0.399 18.394 1.00 11.34 191 PRO A O 1
ATOM 737 N N . GLY A 1 90 ? -1.681 -1.417 17.731 1.00 10.13 192 GLY A N 1
ATOM 738 C CA . GLY A 1 90 ? -2.712 -1.927 16.857 1.00 11.40 192 GLY A CA 1
ATOM 739 C C . GLY A 1 90 ? -2.114 -2.889 15.855 1.00 11.81 192 GLY A C 1
ATOM 740 O O . GLY A 1 90 ? -0.904 -3.123 15.849 1.00 12.11 192 GLY A O 1
ATOM 741 N N . PRO A 1 91 ? -2.964 -3.463 14.991 1.00 13.41 193 PRO A N 1
ATOM 742 C CA . PRO A 1 91 ? -2.496 -4.407 13.969 1.00 14.33 193 PRO A CA 1
ATOM 743 C C . PRO A 1 91 ? -1.717 -3.720 12.847 1.00 12.79 193 PRO A C 1
ATOM 744 O O . PRO A 1 91 ? -1.770 -2.497 12.707 1.00 12.09 193 PRO A O 1
ATOM 748 N N . ASN A 1 92 ? -1.003 -4.517 12.042 1.00 13.47 194 ASN A N 1
ATOM 749 C CA . ASN A 1 92 ? -0.292 -4.031 10.856 1.00 14.64 194 ASN A CA 1
ATOM 750 C C . ASN A 1 92 ? 0.744 -2.974 11.228 1.00 11.65 194 ASN A C 1
ATOM 751 O O . ASN A 1 92 ? 1.672 -3.254 12.004 1.00 11.47 194 ASN A O 1
ATOM 756 N N A TYR A 1 93 ? 0.568 -1.772 10.713 0.50 12.60 195 TYR A N 1
ATOM 757 N N B TYR A 1 93 ? 0.627 -1.761 10.680 0.50 11.50 195 TYR A N 1
ATOM 758 C CA A TYR A 1 93 ? 1.495 -0.697 10.969 0.50 12.11 195 TYR A CA 1
ATOM 759 C CA B TYR A 1 93 ? 1.585 -0.695 11.013 0.50 10.59 195 TYR A CA 1
ATOM 760 C C A TYR A 1 93 ? 1.479 -0.211 12.431 0.50 10.52 195 TYR A C 1
ATOM 761 C C B TYR A 1 93 ? 1.548 -0.308 12.490 0.50 8.78 195 TYR A C 1
ATOM 762 O O A TYR A 1 93 ? 2.389 0.494 12.853 0.50 9.69 195 TYR A O 1
ATOM 763 O O B TYR A 1 93 ? 2.513 0.243 12.984 0.50 6.98 195 TYR A O 1
ATOM 780 N N . GLY A 1 94 ? 0.456 -0.599 13.194 1.00 9.12 196 GLY A N 1
ATOM 781 C CA . GLY A 1 94 ? 0.391 -0.289 14.621 1.00 8.54 196 GLY A CA 1
ATOM 782 C C . GLY A 1 94 ? 1.666 -0.734 15.325 1.00 8.12 196 GLY A C 1
ATOM 783 O O . GLY A 1 94 ? 2.161 -1.837 15.102 1.00 7.90 196 GLY A O 1
ATOM 784 N N . GLY A 1 95 ? 2.201 0.136 16.172 1.00 7.16 197 GLY A N 1
ATOM 785 C CA . GLY A 1 95 ? 3.452 -0.151 16.874 1.00 7.68 197 GLY A CA 1
ATOM 786 C C . GLY A 1 95 ? 4.722 0.119 16.096 1.00 6.09 197 GLY A C 1
ATOM 787 O O . GLY A 1 95 ? 5.783 0.247 16.700 1.00 6.79 197 GLY A O 1
ATOM 788 N N . ASP A 1 96 ? 4.660 0.173 14.771 1.00 7.03 198 ASP A N 1
ATOM 789 C CA . ASP A 1 96 ? 5.878 0.229 13.967 1.00 7.05 198 ASP A CA 1
ATOM 790 C C . ASP A 1 96 ? 6.569 1.581 14.102 1.00 7.26 198 ASP A C 1
ATOM 791 O O . ASP A 1 96 ? 5.925 2.592 14.373 1.00 7.72 198 ASP A O 1
ATOM 796 N N . ALA A 1 97 ? 7.883 1.578 13.929 1.00 6.87 199 ALA A N 1
ATOM 797 C CA . ALA A 1 97 ? 8.686 2.785 14.079 1.00 6.41 199 ALA A CA 1
ATOM 798 C C . ALA A 1 97 ? 9.562 2.968 12.862 1.00 6.38 199 ALA A C 1
ATOM 799 O O . ALA A 1 97 ? 10.266 2.031 12.448 1.00 6.78 199 ALA A O 1
ATOM 801 N N . HIS A 1 98 ? 9.504 4.168 12.291 1.00 6.13 200 HIS A N 1
ATOM 802 C CA . HIS A 1 98 ? 10.244 4.517 11.081 1.00 6.75 200 HIS A CA 1
ATOM 803 C C . HIS A 1 98 ? 11.179 5.673 11.348 1.00 6.31 200 HIS A C 1
ATOM 804 O O . HIS A 1 98 ? 10.782 6.647 11.971 1.00 7.67 200 HIS A O 1
ATOM 811 N N . PHE A 1 99 ? 12.416 5.575 10.845 1.00 6.22 201 PHE A N 1
ATOM 812 C CA . PHE A 1 99 ? 13.466 6.579 11.034 1.00 6.31 201 PHE A CA 1
ATOM 813 C C . PHE A 1 99 ? 13.912 7.097 9.685 1.00 6.85 201 PHE A C 1
ATOM 814 O O . PHE A 1 99 ? 14.128 6.318 8.761 1.00 7.54 201 PHE A O 1
ATOM 822 N N . ASP A 1 100 ? 14.035 8.415 9.584 1.00 6.78 202 ASP A N 1
ATOM 823 C CA . ASP A 1 100 ? 14.379 9.073 8.319 1.00 7.50 202 ASP A CA 1
ATOM 824 C C . ASP A 1 100 ? 15.865 8.902 8.047 1.00 7.01 202 ASP A C 1
ATOM 825 O O . ASP A 1 100 ? 16.718 9.429 8.769 1.00 8.34 202 ASP A O 1
ATOM 830 N N . ASP A 1 101 ? 16.179 8.139 7.003 1.00 7.59 203 ASP A N 1
ATOM 831 C CA . ASP A 1 101 ? 17.573 7.886 6.687 1.00 8.69 203 ASP A CA 1
ATOM 832 C C . ASP A 1 101 ? 18.244 8.993 5.865 1.00 9.09 203 ASP A C 1
ATOM 833 O O . ASP A 1 101 ? 19.340 8.792 5.346 1.00 10.90 203 ASP A O 1
ATOM 838 N N . ASP A 1 102 ? 17.591 10.151 5.761 1.00 8.52 204 ASP A N 1
ATOM 839 C CA . ASP A 1 102 ? 18.268 11.371 5.348 1.00 9.25 204 ASP A CA 1
ATOM 840 C C . ASP A 1 102 ? 18.824 12.147 6.552 1.00 10.15 204 ASP A C 1
ATOM 841 O O . ASP A 1 102 ? 19.440 13.183 6.363 1.00 11.47 204 ASP A O 1
ATOM 846 N N . GLU A 1 103 ? 18.611 11.657 7.772 1.00 10.19 205 GLU A N 1
ATOM 847 C CA . GLU A 1 103 ? 19.277 12.215 8.960 1.00 10.88 205 GLU A CA 1
ATOM 848 C C . GLU A 1 103 ? 20.544 11.457 9.274 1.00 10.33 205 GLU A C 1
ATOM 849 O O . GLU A 1 103 ? 20.703 10.311 8.859 1.00 13.10 205 GLU A O 1
ATOM 855 N N . THR A 1 104 ? 21.431 12.069 10.054 1.00 10.57 206 THR A N 1
ATOM 856 C CA . THR A 1 104 ? 22.607 11.376 10.560 1.00 11.52 206 THR A CA 1
ATOM 857 C C . THR A 1 104 ? 22.335 10.807 11.951 1.00 9.65 206 THR A C 1
ATOM 858 O O . THR A 1 104 ? 22.167 11.569 12.921 1.00 11.39 206 THR A O 1
ATOM 862 N N . TRP A 1 105 ? 22.297 9.484 12.040 1.00 8.69 207 TRP A N 1
ATOM 863 C CA . TRP A 1 105 ? 22.020 8.771 13.277 1.00 8.54 207 TRP A CA 1
ATOM 864 C C . TRP A 1 105 ? 23.324 8.401 13.949 1.00 8.28 207 TRP A C 1
ATOM 865 O O . TRP A 1 105 ? 24.255 7.945 13.289 1.00 9.47 207 TRP A O 1
ATOM 876 N N . THR A 1 106 ? 23.404 8.582 15.262 1.00 7.97 208 THR A N 1
ATOM 877 C CA . THR A 1 106 ? 24.653 8.325 15.982 1.00 8.04 208 THR A CA 1
ATOM 878 C C . THR A 1 106 ? 24.435 7.625 17.314 1.00 9.43 208 THR A C 1
ATOM 879 O O . THR A 1 106 ? 23.308 7.516 17.812 1.00 9.25 208 THR A O 1
ATOM 883 N N . SER A 1 107 ? 25.544 7.177 17.895 1.00 10.18 209 SER A N 1
ATOM 884 C CA . SER A 1 107 ? 25.627 6.740 19.278 1.00 13.08 209 SER A CA 1
ATOM 885 C C . SER A 1 107 ? 26.410 7.767 20.100 1.00 13.69 209 SER A C 1
ATOM 886 O O . SER A 1 107 ? 27.132 7.405 21.040 1.00 17.72 209 SER A O 1
ATOM 889 N N . SER A 1 108 ? 26.280 9.041 19.755 1.00 11.70 210 SER A N 1
ATOM 890 C CA . SER A 1 108 ? 27.028 10.110 20.427 1.00 12.37 210 SER A CA 1
ATOM 891 C C . SER A 1 108 ? 26.123 11.324 20.592 1.00 13.04 210 SER A C 1
ATOM 892 O O . SER A 1 108 ? 24.897 11.232 20.402 1.00 12.13 210 SER A O 1
ATOM 895 N N . SER A 1 109 ? 26.727 12.471 20.918 1.00 14.25 211 SER A N 1
ATOM 896 C CA . SER A 1 109 ? 26.015 13.748 20.965 1.00 14.63 211 SER A CA 1
ATOM 897 C C . SER A 1 109 ? 25.869 14.387 19.587 1.00 14.15 211 SER A C 1
ATOM 898 O O . SER A 1 109 ? 25.172 15.385 19.433 1.00 16.92 211 SER A O 1
ATOM 901 N N . LYS A 1 110 ? 26.552 13.835 18.590 1.00 12.98 212 LYS A N 1
ATOM 902 C CA . LYS A 1 110 ? 26.512 14.382 17.240 1.00 15.26 212 LYS A CA 1
ATOM 903 C C . LYS A 1 110 ? 25.242 13.931 16.527 1.00 14.24 212 LYS A C 1
ATOM 904 O O . LYS A 1 110 ? 24.623 12.949 16.924 1.00 13.56 212 LYS A O 1
ATOM 910 N N . GLY A 1 111 ? 24.858 14.644 15.474 1.00 14.78 213 GLY A N 1
ATOM 911 C CA . GLY A 1 111 ? 23.664 14.294 14.702 1.00 14.04 213 GLY A CA 1
ATOM 912 C C . GLY A 1 111 ? 22.459 14.109 15.609 1.00 13.47 213 GLY A C 1
ATOM 913 O O . GLY A 1 111 ? 22.213 14.911 16.516 1.00 14.50 213 GLY A O 1
ATOM 914 N N . TYR A 1 112 ? 21.705 13.041 15.370 1.00 11.44 214 TYR A N 1
ATOM 915 C CA . TYR A 1 112 ? 20.626 12.655 16.270 1.00 10.11 214 TYR A CA 1
ATOM 916 C C . TYR A 1 112 ? 20.969 11.328 16.909 1.00 8.80 214 TYR A C 1
ATOM 917 O O . TYR A 1 112 ? 21.280 10.358 16.212 1.00 9.66 214 TYR A O 1
ATOM 926 N N . ASN A 1 113 ? 20.935 11.296 18.235 1.00 8.05 215 ASN A N 1
ATOM 927 C CA . ASN A 1 113 ? 21.208 10.082 18.978 1.00 8.32 215 ASN A CA 1
ATOM 928 C C . ASN A 1 113 ? 20.069 9.079 18.784 1.00 8.53 215 ASN A C 1
ATOM 929 O O . ASN A 1 113 ? 18.911 9.342 19.154 1.00 8.66 215 ASN A O 1
ATOM 934 N N . LEU A 1 114 ? 20.396 7.939 18.178 1.00 7.70 216 LEU A N 1
ATOM 935 C CA . LEU A 1 114 ? 19.376 6.966 17.825 1.00 7.18 216 LEU A CA 1
ATOM 936 C C . LEU A 1 114 ? 18.655 6.425 19.058 1.00 7.08 216 LEU A C 1
ATOM 937 O O . LEU A 1 114 ? 17.425 6.289 19.049 1.00 7.16 216 LEU A O 1
ATOM 942 N N . PHE A 1 115 ? 19.412 6.091 20.101 1.00 7.25 217 PHE A N 1
ATOM 943 C CA . PHE A 1 115 ? 18.804 5.627 21.345 1.00 7.41 217 PHE A CA 1
ATOM 944 C C . PHE A 1 115 ? 17.715 6.585 21.853 1.00 6.73 217 PHE A C 1
ATOM 945 O O . PHE A 1 115 ? 16.588 6.165 22.160 1.00 7.17 217 PHE A O 1
ATOM 953 N N . LEU A 1 116 ? 18.030 7.870 21.924 1.00 7.21 218 LEU A N 1
ATOM 954 C CA . LEU A 1 116 ? 17.088 8.831 22.500 1.00 7.43 218 LEU A CA 1
ATOM 955 C C . LEU A 1 116 ? 15.839 8.974 21.635 1.00 7.65 218 LEU A C 1
ATOM 956 O O . LEU A 1 116 ? 14.706 8.978 22.146 1.00 7.54 218 LEU A O 1
ATOM 961 N N . VAL A 1 117 ? 16.033 9.104 20.324 1.00 7.06 219 VAL A N 1
ATOM 962 C CA . VAL A 1 117 ? 14.880 9.221 19.438 1.00 7.29 219 VAL A CA 1
ATOM 963 C C . VAL A 1 117 ? 14.045 7.950 19.465 1.00 6.91 219 VAL A C 1
ATOM 964 O O . VAL A 1 117 ? 12.811 8.013 19.526 1.00 7.01 219 VAL A O 1
ATOM 968 N N . ALA A 1 118 ? 14.704 6.797 19.443 1.00 6.31 220 ALA A N 1
ATOM 969 C CA . ALA A 1 118 ? 13.976 5.533 19.500 1.00 6.73 220 ALA A CA 1
ATOM 970 C C . ALA A 1 118 ? 13.198 5.394 20.799 1.00 6.41 220 ALA A C 1
ATOM 971 O O . ALA A 1 118 ? 12.075 4.898 20.785 1.00 6.73 220 ALA A O 1
ATOM 973 N N . ALA A 1 119 ? 13.786 5.816 21.920 1.00 6.38 221 ALA A N 1
ATOM 974 C CA . ALA A 1 119 ? 13.078 5.698 23.194 1.00 6.76 221 ALA A CA 1
ATOM 975 C C . ALA A 1 119 ? 11.781 6.511 23.141 1.00 6.11 221 ALA A C 1
ATOM 976 O O . ALA A 1 119 ? 10.729 6.035 23.590 1.00 7.03 221 ALA A O 1
ATOM 978 N N . HIS A 1 120 ? 11.847 7.721 22.586 1.00 6.13 222 HIS A N 1
ATOM 979 C CA . HIS A 1 120 ? 10.651 8.530 22.369 1.00 6.33 222 HIS A CA 1
ATOM 980 C C . HIS A 1 120 ? 9.632 7.826 21.458 1.00 6.17 222 HIS A C 1
ATOM 981 O O . HIS A 1 120 ? 8.447 7.699 21.791 1.00 7.11 222 HI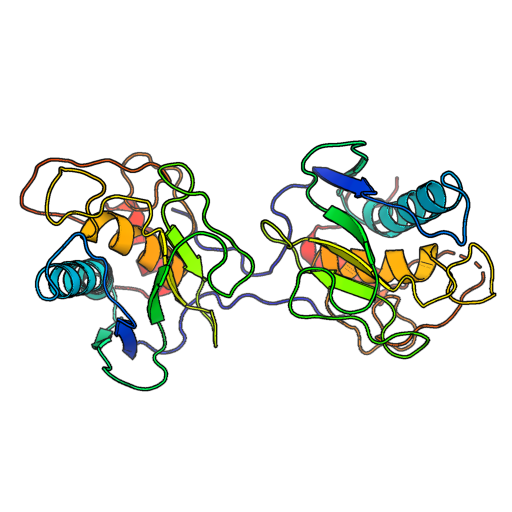S A O 1
ATOM 988 N N . GLU A 1 121 ? 10.095 7.348 20.304 1.00 6.57 223 GLU A N 1
ATOM 989 C CA . GLU A 1 121 ? 9.194 6.714 19.341 1.00 6.24 223 GLU A CA 1
ATOM 990 C C . GLU A 1 121 ? 8.553 5.462 19.916 1.00 6.20 223 GLU A C 1
ATOM 991 O O . GLU A 1 121 ? 7.371 5.228 19.706 1.00 6.59 223 GLU A O 1
ATOM 997 N N . PHE A 1 122 ? 9.313 4.673 20.675 1.00 5.89 224 PHE A N 1
ATOM 998 C CA . PHE A 1 122 ? 8.742 3.490 21.284 1.00 6.44 224 PHE A CA 1
ATOM 999 C C . PHE A 1 122 ? 7.686 3.847 22.325 1.00 6.64 224 PHE A C 1
ATOM 1000 O O . PHE A 1 122 ? 6.759 3.068 22.540 1.00 6.30 224 PHE A O 1
ATOM 1008 N N . GLY A 1 123 ? 7.776 5.034 22.933 1.00 6.26 225 GLY A N 1
ATOM 1009 C CA . GLY A 1 123 ? 6.673 5.515 23.765 1.00 6.79 225 GLY A CA 1
ATOM 1010 C C . GLY A 1 123 ? 5.373 5.572 22.976 1.00 6.97 225 GLY A C 1
ATOM 1011 O O . GLY A 1 123 ? 4.330 5.122 23.452 1.00 6.73 225 GLY A O 1
ATOM 1012 N N . HIS A 1 124 ? 5.431 6.087 21.745 1.00 6.74 226 HIS A N 1
ATOM 1013 C CA . HIS A 1 124 ? 4.262 6.049 20.863 1.00 6.65 226 HIS A CA 1
ATOM 1014 C C . HIS A 1 124 ? 3.836 4.633 20.528 1.00 6.56 226 HIS A C 1
ATOM 1015 O O . HIS A 1 124 ? 2.648 4.319 20.565 1.00 7.38 226 HIS A O 1
ATOM 1022 N N . SER A 1 125 ? 4.802 3.776 20.190 1.00 6.71 227 SER A N 1
ATOM 1023 C CA . SER A 1 125 ? 4.513 2.376 19.869 1.00 6.90 227 SER A CA 1
ATOM 1024 C C . SER A 1 125 ? 3.719 1.703 20.975 1.00 6.69 227 SER A C 1
ATOM 1025 O O . SER A 1 125 ? 2.996 0.732 20.718 1.00 8.27 227 SER A O 1
ATOM 1028 N N . LEU A 1 126 ? 3.901 2.174 22.215 1.00 6.70 228 LEU A N 1
ATOM 1029 C CA . LEU A 1 126 ? 3.268 1.586 23.387 1.00 7.33 228 LEU A CA 1
ATOM 1030 C C . LEU A 1 126 ? 2.001 2.292 23.839 1.00 7.39 228 LEU A C 1
ATOM 1031 O O . LEU A 1 126 ? 1.298 1.784 24.720 1.00 8.34 228 LEU A O 1
ATOM 1036 N N . GLY A 1 127 ? 1.707 3.452 23.259 1.00 7.98 229 GLY A N 1
ATOM 1037 C CA . GLY A 1 127 ? 0.451 4.139 23.554 1.00 8.58 229 GLY A CA 1
ATOM 1038 C C . GLY A 1 127 ? 0.542 5.515 24.197 1.00 7.18 229 GLY A C 1
ATOM 1039 O O . GLY A 1 127 ? -0.487 6.071 24.583 1.00 8.65 229 GLY A O 1
ATOM 1040 N N . LEU A 1 128 ? 1.744 6.075 24.329 1.00 7.21 230 LEU A N 1
ATOM 1041 C CA . LEU A 1 128 ? 1.866 7.461 24.785 1.00 7.99 230 LEU A CA 1
ATOM 1042 C C . LEU A 1 128 ? 1.840 8.419 23.627 1.00 7.60 230 LEU A C 1
ATOM 1043 O O . LEU A 1 128 ? 2.492 8.173 22.603 1.00 9.04 230 LEU A O 1
ATOM 1048 N N . ASP A 1 129 ? 1.126 9.518 23.803 1.00 7.47 231 ASP A N 1
ATOM 1049 C CA . ASP A 1 129 ? 1.192 10.636 22.882 1.00 8.79 231 ASP A CA 1
ATOM 1050 C C . ASP A 1 129 ? 2.189 11.646 23.472 1.00 7.34 231 ASP A C 1
ATOM 1051 O O . ASP A 1 129 ? 2.987 11.298 24.350 1.00 8.66 231 ASP A O 1
ATOM 1056 N N . HIS A 1 130 ? 2.184 12.881 22.991 1.00 9.78 232 HIS A N 1
ATOM 1057 C CA . HIS A 1 130 ? 3.136 13.875 23.465 1.00 8.97 232 HIS A CA 1
ATOM 1058 C C . HIS A 1 130 ? 2.789 14.463 24.814 1.00 9.68 232 HIS A C 1
ATOM 1059 O O . HIS A 1 130 ? 1.620 14.533 25.181 1.00 11.88 232 HIS A O 1
ATOM 1066 N N . SER A 1 131 ? 3.818 14.883 25.537 1.00 9.56 233 SER A N 1
ATOM 1067 C CA . SER A 1 131 ? 3.703 15.515 26.843 1.00 9.65 233 SER A CA 1
ATOM 1068 C C . SER A 1 131 ? 3.954 17.012 26.761 1.00 10.00 233 SER A C 1
ATOM 1069 O O . SER A 1 131 ? 4.741 17.456 25.917 1.00 10.96 233 SER A O 1
ATOM 1072 N N . LYS A 1 132 ? 3.358 17.781 27.672 1.00 10.37 234 LYS A N 1
ATOM 1073 C CA . LYS A 1 132 ? 3.666 19.219 27.749 1.00 12.23 234 LYS A CA 1
ATOM 1074 C C . LYS A 1 132 ? 4.860 19.546 28.667 1.00 13.16 234 LYS A C 1
ATOM 1075 O O . LYS A 1 132 ? 5.278 20.702 28.761 1.00 14.73 234 LYS A O 1
ATOM 1081 N N . ASP A 1 133 ? 5.402 18.547 29.363 1.00 13.88 235 ASP A N 1
ATOM 1082 C CA . ASP A 1 133 ? 6.579 18.755 30.217 1.00 15.97 235 ASP A CA 1
ATOM 1083 C C . ASP A 1 133 ? 7.847 18.839 29.355 1.00 16.92 235 ASP A C 1
ATOM 1084 O O . ASP A 1 133 ? 8.217 17.859 28.712 1.00 15.20 235 ASP A O 1
ATOM 1089 N N . PRO A 1 134 ? 8.515 20.016 29.322 1.00 16.92 236 PRO A N 1
ATOM 1090 C CA . PRO A 1 134 ? 9.699 20.187 28.468 1.00 17.77 236 PRO A CA 1
ATOM 1091 C C . PRO A 1 134 ? 10.831 19.209 28.780 1.00 16.05 236 PRO A C 1
ATOM 1092 O O . PRO A 1 134 ? 11.682 18.958 27.926 1.00 16.85 236 PRO A O 1
ATOM 1096 N N . GLY A 1 135 ? 10.812 18.676 29.995 1.00 17.11 237 GLY A N 1
ATOM 1097 C CA . GLY A 1 135 ? 11.797 17.709 30.431 1.00 16.45 237 GLY A CA 1
ATOM 1098 C C . GLY A 1 135 ? 11.407 16.253 30.211 1.00 13.37 237 GLY A C 1
ATOM 1099 O O . GLY A 1 135 ? 12.206 15.372 30.512 1.00 15.09 237 GLY A O 1
ATOM 1100 N N . ALA A 1 136 ? 10.194 15.996 29.714 1.00 11.43 238 ALA A N 1
ATOM 1101 C CA . ALA A 1 136 ? 9.740 14.617 29.464 1.00 9.64 238 ALA A CA 1
ATOM 1102 C C . ALA A 1 136 ? 10.356 14.040 28.195 1.00 9.49 238 ALA A C 1
ATOM 1103 O O . ALA A 1 136 ? 10.588 14.742 27.205 1.00 9.80 238 ALA A O 1
ATOM 1105 N N . LEU A 1 137 ? 10.588 12.733 28.202 1.00 8.16 239 LEU A N 1
ATOM 1106 C CA . LEU A 1 137 ? 11.010 12.048 26.990 1.00 7.26 239 LEU A CA 1
ATOM 1107 C C . LEU A 1 137 ? 9.982 12.208 25.862 1.00 7.18 239 LEU A C 1
ATOM 1108 O O . LEU A 1 137 ? 10.353 12.331 24.693 1.00 7.61 239 LEU A O 1
ATOM 1113 N N . MET A 1 138 ? 8.703 12.242 26.227 1.00 7.34 240 MET A N 1
ATOM 1114 C CA . MET A 1 138 ? 7.638 12.380 25.249 1.00 7.60 240 MET A CA 1
ATOM 1115 C C . MET A 1 138 ? 7.356 13.827 24.818 1.00 8.37 240 MET A C 1
ATOM 1116 O O . MET A 1 138 ? 6.421 14.059 24.058 1.00 9.18 240 MET A O 1
ATOM 1121 N N . PHE A 1 139 ? 8.151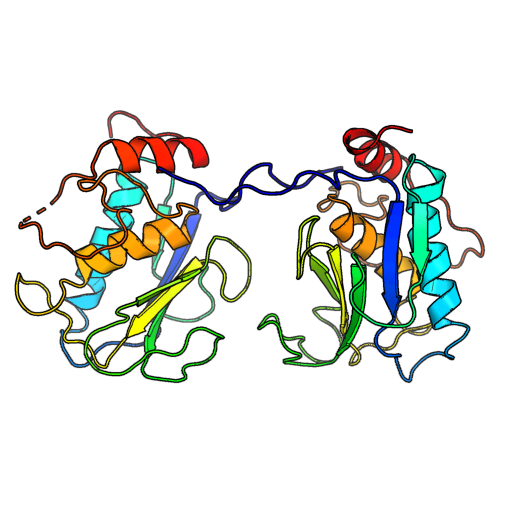 14.788 25.287 1.00 8.98 241 PHE A N 1
ATOM 1122 C CA . PHE A 1 139 ? 8.074 16.172 24.789 1.00 10.99 241 PHE A CA 1
ATOM 1123 C C . PHE A 1 139 ? 8.414 16.149 23.306 1.00 11.39 241 PHE A C 1
ATOM 1124 O O . PHE A 1 139 ? 9.323 15.426 22.888 1.00 12.09 241 PHE A O 1
ATOM 1132 N N . PRO A 1 140 ? 7.646 16.900 22.488 1.00 12.87 242 PRO A N 1
ATOM 1133 C CA . PRO A 1 140 ? 7.794 16.775 21.036 1.00 14.50 242 PRO A CA 1
ATOM 1134 C C . PRO A 1 140 ? 8.897 17.594 20.365 1.00 15.09 242 PRO A C 1
ATOM 1135 O O . PRO A 1 140 ? 8.718 18.050 19.231 1.00 17.14 242 PRO A O 1
ATOM 1139 N N . ILE A 1 141 ? 10.033 17.770 21.018 1.00 13.13 243 ILE A N 1
ATOM 1140 C CA . ILE A 1 141 ? 11.198 18.337 20.324 1.00 13.84 243 ILE A CA 1
ATOM 1141 C C . ILE A 1 141 ? 12.444 17.656 20.866 1.00 13.19 243 ILE A C 1
ATOM 1142 O O . ILE A 1 141 ? 12.586 17.458 22.070 1.00 14.41 243 ILE A O 1
ATOM 1147 N N . TYR A 1 142 ? 13.310 17.267 19.939 1.00 13.58 244 TYR A N 1
ATOM 1148 C CA . TYR A 1 142 ? 14.550 16.569 20.295 1.00 14.74 244 TYR A CA 1
ATOM 1149 C C . TYR A 1 142 ? 15.471 17.398 21.158 1.00 16.33 244 TYR A C 1
ATOM 1150 O O . TYR A 1 142 ? 15.745 18.549 20.822 1.00 15.22 244 TYR A O 1
ATOM 1159 N N . THR A 1 143 ? 15.946 16.817 22.259 1.00 18.16 245 THR A N 1
ATOM 1160 C CA . THR A 1 143 ? 17.118 17.343 22.969 1.00 20.83 245 THR A CA 1
ATOM 1161 C C . THR A 1 143 ? 18.057 16.208 23.331 1.00 18.22 245 THR A C 1
ATOM 1162 O O . THR A 1 143 ? 17.614 15.097 23.645 1.00 19.49 245 THR A O 1
ATOM 1166 N N . TYR A 1 144 ? 19.353 16.485 23.287 1.00 17.43 246 TYR A N 1
ATOM 1167 C CA . TYR A 1 144 ? 20.340 15.500 23.688 1.00 16.57 246 TYR A CA 1
ATOM 1168 C C . TYR A 1 144 ? 20.584 15.526 25.192 1.00 19.17 246 TYR A C 1
ATOM 1169 O O . TYR A 1 144 ? 20.754 16.596 25.779 1.00 20.39 246 TYR A O 1
ATOM 1178 N N . THR A 1 145 ? 20.593 14.341 25.800 1.00 19.12 247 THR A N 1
ATOM 1179 C CA A THR A 1 145 ? 21.001 14.168 27.194 0.50 21.10 247 THR A CA 1
ATOM 1180 C CA B THR A 1 145 ? 21.033 14.188 27.186 0.50 21.39 247 THR A CA 1
ATOM 1181 C C . THR A 1 145 ? 22.118 13.124 27.246 1.00 22.51 247 THR A C 1
ATOM 1182 O O . THR A 1 145 ? 21.996 12.054 26.641 1.00 22.87 247 THR A O 1
ATOM 1189 N N . GLY A 1 146 ? 23.195 13.440 27.963 1.00 24.98 248 GLY A N 1
ATOM 1190 C CA . GLY A 1 146 ? 24.358 12.563 28.051 1.00 27.43 248 GLY A CA 1
ATOM 1191 C C . GLY A 1 146 ? 24.150 11.359 28.946 1.00 28.97 248 GLY A C 1
ATOM 1192 O O . GLY A 1 146 ? 24.825 10.339 28.785 1.00 30.67 248 GLY A O 1
ATOM 1193 N N . PHE A 1 150 ? 20.914 6.892 31.657 1.00 29.42 252 PHE A N 1
ATOM 1194 C CA . PHE A 1 150 ? 19.690 7.620 31.332 1.00 27.35 252 PHE A CA 1
ATOM 1195 C C . PHE A 1 150 ? 18.616 7.374 32.378 1.00 27.30 252 PHE A C 1
ATOM 1196 O O . PHE A 1 150 ? 18.430 6.244 32.846 1.00 29.53 252 PHE A O 1
ATOM 1204 N N . MET A 1 151 ? 17.905 8.437 32.743 1.00 24.75 253 MET A N 1
ATOM 1205 C CA . MET A 1 151 ? 16.811 8.314 33.688 1.00 20.45 253 MET A CA 1
ATOM 1206 C C . MET A 1 151 ? 15.500 8.783 33.065 1.00 15.94 253 MET A C 1
ATOM 1207 O O . MET A 1 151 ? 15.315 9.964 32.804 1.00 15.96 253 MET A O 1
ATOM 1212 N N . LEU A 1 152 ? 14.592 7.842 32.849 1.00 14.51 254 LEU A N 1
ATOM 1213 C CA . LEU A 1 152 ? 13.249 8.158 32.344 1.00 10.80 254 LEU A CA 1
ATOM 1214 C C . LEU A 1 152 ? 12.575 9.170 33.272 1.00 10.85 254 LEU A C 1
ATOM 1215 O O . LEU A 1 152 ? 12.407 8.902 34.463 1.00 10.76 254 LEU A O 1
ATOM 1220 N N . PRO A 1 153 ? 12.224 10.351 32.744 1.00 9.87 255 PRO A N 1
ATOM 1221 C CA . PRO A 1 153 ? 11.560 11.347 33.580 1.00 9.54 255 PRO A CA 1
ATOM 1222 C C . PRO A 1 153 ? 10.237 10.870 34.169 1.00 9.16 255 PRO A C 1
ATOM 1223 O O . PRO A 1 153 ? 9.552 10.003 33.608 1.00 9.34 255 PRO A O 1
ATOM 1227 N N . ASP A 1 154 ? 9.875 11.443 35.308 1.00 9.23 256 ASP A N 1
ATOM 1228 C CA . ASP A 1 154 ? 8.686 10.992 36.008 1.00 9.82 256 ASP A CA 1
ATOM 1229 C C . ASP A 1 154 ? 7.399 11.120 35.212 1.00 8.04 256 ASP A C 1
ATOM 1230 O O . ASP A 1 154 ? 6.537 10.275 35.343 1.00 7.70 256 ASP A O 1
ATOM 1235 N N . ASP A 1 155 ? 7.251 12.162 34.403 1.00 7.87 257 ASP A N 1
ATOM 1236 C CA . ASP A 1 155 ? 6.022 12.296 33.622 1.00 8.25 257 ASP A CA 1
ATOM 1237 C C . ASP A 1 155 ? 5.814 11.072 32.715 1.00 7.19 257 ASP A C 1
ATOM 1238 O O . ASP A 1 155 ? 4.691 10.575 32.575 1.00 7.56 257 ASP A O 1
ATOM 1243 N N . ASP A 1 156 ? 6.900 10.594 32.108 1.00 7.04 258 ASP A N 1
ATOM 1244 C CA . ASP A 1 156 ? 6.842 9.431 31.230 1.00 7.14 258 ASP A CA 1
ATOM 1245 C C . ASP A 1 156 ? 6.583 8.147 32.027 1.00 7.41 258 ASP A C 1
ATOM 1246 O O . ASP A 1 156 ? 5.857 7.270 31.569 1.00 7.69 258 ASP A O 1
ATOM 1251 N N . VAL A 1 157 ? 7.167 8.043 33.223 1.00 7.10 259 VAL A N 1
ATOM 1252 C CA . VAL A 1 157 ? 6.882 6.914 34.107 1.00 7.84 259 VAL A CA 1
ATOM 1253 C C . VAL A 1 157 ? 5.393 6.872 34.454 1.00 6.58 259 VAL A C 1
ATOM 1254 O O . VAL A 1 157 ? 4.743 5.831 34.327 1.00 7.56 259 VAL A O 1
ATOM 1258 N N . GLN A 1 158 ? 4.848 8.011 34.874 1.00 7.34 260 GLN A N 1
ATOM 1259 C CA . GLN A 1 158 ? 3.425 8.049 35.222 1.00 7.96 260 GLN A CA 1
ATOM 1260 C C . GLN A 1 158 ? 2.553 7.690 34.026 1.00 7.51 260 GLN A C 1
ATOM 1261 O O . GLN A 1 158 ? 1.583 6.949 34.153 1.00 8.30 260 GLN A O 1
ATOM 1267 N N . GLY A 1 159 ? 2.921 8.183 32.844 1.00 7.04 261 GLY A N 1
ATOM 1268 C CA . GLY A 1 159 ? 2.131 7.893 31.658 1.00 7.40 261 GLY A CA 1
ATOM 1269 C C . GLY A 1 159 ? 2.153 6.421 31.289 1.00 7.34 261 GLY A C 1
ATOM 1270 O O . GLY A 1 159 ? 1.101 5.796 31.102 1.00 7.68 261 GLY A O 1
ATOM 1271 N N . ILE A 1 160 ? 3.348 5.839 31.199 1.00 6.45 262 ILE A N 1
ATOM 1272 C CA . ILE A 1 160 ? 3.403 4.440 30.774 1.00 7.40 262 ILE A CA 1
ATOM 1273 C C . ILE A 1 160 ? 2.769 3.506 31.821 1.00 7.64 262 ILE A C 1
ATOM 1274 O O . ILE A 1 160 ? 2.117 2.511 31.472 1.00 7.86 262 ILE A O 1
ATOM 1279 N N . GLN A 1 161 ? 2.935 3.840 33.099 1.00 6.85 263 GLN A N 1
ATOM 1280 C CA . GLN A 1 161 ? 2.350 3.014 34.155 1.00 7.69 263 GLN A CA 1
ATOM 1281 C C . GLN A 1 161 ? 0.833 3.136 34.191 1.00 7.95 263 GLN A C 1
ATOM 1282 O O . GLN A 1 161 ? 0.154 2.199 34.612 1.00 8.01 263 GLN A O 1
ATOM 1288 N N . SER A 1 162 ? 0.291 4.252 33.718 1.00 7.99 264 SER A N 1
ATOM 1289 C CA . SER A 1 162 ? -1.163 4.402 33.638 1.00 8.62 264 SER A CA 1
ATOM 1290 C C . SER A 1 162 ? -1.765 3.405 32.652 1.00 9.66 264 SER A C 1
ATOM 1291 O O . SER A 1 162 ? -2.926 3.014 32.781 1.00 11.06 264 SER A O 1
ATOM 1294 N N . LEU A 1 163 ? -0.968 2.990 31.672 1.00 8.57 265 LEU A N 1
ATOM 1295 C CA . LEU A 1 163 ? -1.393 2.006 30.686 1.00 9.12 265 LEU A CA 1
ATOM 1296 C C . LEU A 1 163 ? -1.146 0.566 31.103 1.00 9.31 265 LEU A C 1
ATOM 1297 O O . LEU A 1 163 ? -2.041 -0.280 30.937 1.00 10.73 265 LEU A O 1
ATOM 1302 N N . TYR A 1 164 ? 0.045 0.286 31.637 1.00 8.11 266 TYR A N 1
ATOM 1303 C CA . TYR A 1 164 ? 0.508 -1.091 31.827 1.00 8.65 266 TYR A CA 1
ATOM 1304 C C . TYR A 1 164 ? 0.751 -1.498 33.270 1.00 8.89 266 TYR A C 1
ATOM 1305 O O . TYR A 1 164 ? 1.047 -2.670 33.516 1.00 9.48 266 TYR A O 1
ATOM 1314 N N . GLY A 1 165 ? 0.636 -0.566 34.208 1.00 8.30 267 GLY A N 1
ATOM 1315 C CA . GLY A 1 165 ? 1.083 -0.818 35.570 1.00 8.32 267 GLY A CA 1
ATOM 1316 C C . GLY A 1 165 ? 2.596 -0.770 35.687 1.00 7.58 267 GLY A C 1
ATOM 1317 O O . GLY A 1 165 ? 3.305 -0.622 34.682 1.00 8.08 267 GLY A O 1
ATOM 1318 N N . PRO A 1 166 ? 3.109 -0.865 36.921 1.00 7.56 268 PRO A N 1
ATOM 1319 C CA . PRO A 1 166 ? 4.545 -0.735 37.165 1.00 8.33 268 PRO A CA 1
ATOM 1320 C C . PRO A 1 166 ? 5.376 -1.995 37.001 1.00 8.43 268 PRO A C 1
ATOM 1321 O O . PRO A 1 166 ? 6.598 -1.912 37.023 1.00 9.42 268 PRO A O 1
ATOM 1325 N N . GLY A 1 167 ? 4.746 -3.156 36.854 1.00 8.47 269 GLY A N 1
ATOM 1326 C CA . GLY A 1 167 ? 5.490 -4.410 37.026 1.00 8.99 269 GLY A CA 1
ATOM 1327 C C . GLY A 1 167 ? 6.110 -4.430 38.423 1.00 8.69 269 GLY A C 1
ATOM 1328 O O . GLY A 1 167 ? 5.556 -3.871 39.372 1.00 8.48 269 GLY A O 1
ATOM 1329 N N . ASP A 1 168 ? 7.261 -5.077 38.545 1.00 9.13 270 ASP A N 1
ATOM 1330 C CA . ASP A 1 168 ? 7.950 -5.167 39.819 1.00 9.81 270 ASP A CA 1
ATOM 1331 C C . ASP A 1 168 ? 8.483 -3.781 40.151 1.00 10.90 270 ASP A C 1
ATOM 1332 O O . ASP A 1 168 ? 9.257 -3.207 39.367 1.00 11.54 270 ASP A O 1
ATOM 1337 N N . GLU A 1 169 ? 8.067 -3.241 41.288 1.00 10.49 271 GLU A N 1
ATOM 1338 C CA . GLU A 1 169 ? 8.406 -1.866 41.656 1.00 11.98 271 GLU A CA 1
ATOM 1339 C C . GLU A 1 169 ? 9.838 -1.750 42.156 1.00 15.84 271 GLU A C 1
ATOM 1340 O O . GLU A 1 169 ? 10.367 -0.635 42.251 1.00 17.59 271 GLU A O 1
ATOM 1346 N N . ASP A 1 170 ? 10.456 -2.883 42.479 1.00 16.52 272 ASP A N 1
ATOM 1347 C CA . ASP A 1 170 ? 11.864 -2.923 42.878 1.00 22.74 272 ASP A CA 1
ATOM 1348 C C . ASP A 1 170 ? 12.569 -4.161 42.311 1.00 25.95 272 ASP A C 1
ATOM 1349 O O . ASP A 1 170 ? 12.801 -5.129 43.041 1.00 28.76 272 ASP A O 1
ATOM 1354 N N . PRO A 1 171 ? 12.916 -4.132 41.008 1.00 28.35 273 PRO A N 1
ATOM 1355 C CA . PRO A 1 171 ? 13.579 -5.262 40.362 1.00 30.14 273 PRO A CA 1
ATOM 1356 C C . PRO A 1 171 ? 15.104 -5.180 40.448 1.00 31.42 273 PRO A C 1
ATOM 1357 O O . PRO A 1 171 ? 15.659 -5.117 41.545 1.00 33.30 273 PRO A O 1
ATOM 1361 N N . TYR B 1 2 ? 1.550 14.107 30.835 1.00 7.70 104 TYR B N 1
ATOM 1362 C CA . TYR B 1 2 ? 1.614 13.101 29.739 1.00 6.85 104 TYR B CA 1
ATOM 1363 C C . TYR B 1 2 ? 0.275 13.046 29.049 1.00 7.58 104 TYR B C 1
ATOM 1364 O O . TYR B 1 2 ? -0.732 13.575 29.573 1.00 8.59 104 TYR B O 1
ATOM 1373 N N . ASN B 1 3 ? 0.246 12.401 27.883 1.00 7.34 105 ASN B N 1
ATOM 1374 C CA . ASN B 1 3 ? -0.999 12.095 27.214 1.00 7.58 105 ASN B CA 1
ATOM 1375 C C . ASN B 1 3 ? -0.995 10.681 26.711 1.00 7.95 105 ASN B C 1
ATOM 1376 O O . ASN B 1 3 ? 0.052 10.139 26.335 1.00 9.03 105 ASN B O 1
ATOM 1381 N N . VAL B 1 4 ? -2.162 10.068 26.712 1.00 8.80 106 VAL B N 1
ATOM 1382 C CA . VAL B 1 4 ? -2.359 8.793 26.034 1.00 10.25 106 VAL B CA 1
ATOM 1383 C C . VAL B 1 4 ? -3.196 9.039 24.774 1.00 12.15 106 VAL B C 1
ATOM 1384 O O . VAL B 1 4 ? -3.565 10.179 24.481 1.00 12.78 106 VAL B O 1
ATOM 1388 N N . PHE B 1 5 ? -3.463 7.968 24.019 1.00 15.57 107 PHE B N 1
ATOM 1389 C CA . PHE B 1 5 ? -4.434 7.983 22.921 1.00 18.59 107 PHE B CA 1
ATOM 1390 C C . PHE B 1 5 ? -5.764 7.399 23.469 1.00 21.46 107 PHE B C 1
ATOM 1391 O O . PHE B 1 5 ? -5.936 6.170 23.541 1.00 22.38 107 PHE B O 1
ATOM 1399 N N . PRO B 1 6 ? -6.711 8.266 23.868 1.00 23.78 108 PRO B N 1
ATOM 1400 C CA . PRO B 1 6 ? -7.977 7.735 24.397 1.00 24.56 108 PRO B CA 1
ATOM 1401 C C . PRO B 1 6 ? -8.888 7.153 23.306 1.00 24.57 108 PRO B C 1
ATOM 1402 O O . PRO B 1 6 ? -8.831 7.590 22.149 1.00 25.21 108 PRO B O 1
ATOM 1406 N N . ARG B 1 7 ? -9.694 6.160 23.679 0.50 21.59 109 ARG B N 1
ATOM 1407 C CA . ARG B 1 7 ? -10.638 5.512 22.761 1.00 20.69 109 ARG B CA 1
ATOM 1408 C C . ARG B 1 7 ? -12.061 5.957 23.060 1.00 21.95 109 ARG B C 1
ATOM 1409 O O . ARG B 1 7 ? -12.442 6.113 24.223 1.00 24.01 109 ARG B O 1
ATOM 1417 N N . THR B 1 8 ? -12.837 6.183 22.005 1.00 19.55 110 THR B N 1
ATOM 1418 C CA . THR B 1 8 ? -14.239 6.555 22.143 1.00 17.50 110 THR B CA 1
ATOM 1419 C C . THR B 1 8 ? -15.008 5.271 22.449 0.50 15.93 110 THR B C 1
ATOM 1420 O O . THR B 1 8 ? -15.084 4.377 21.608 0.50 14.56 110 THR B O 1
ATOM 1424 N N . LEU B 1 9 ? -15.553 5.170 23.661 1.00 18.73 111 LEU B N 1
ATOM 1425 C CA . LEU B 1 9 ? -16.190 3.928 24.119 1.00 20.28 111 LEU B CA 1
ATOM 1426 C C . LEU B 1 9 ? -17.510 3.645 23.409 1.00 18.52 111 LEU B C 1
ATOM 1427 O O . LEU B 1 9 ? -17.893 2.486 23.218 1.00 19.39 111 LEU B O 1
ATOM 1432 N N . LYS B 1 10 ? -18.204 4.712 23.034 1.00 16.52 112 LYS B N 1
ATOM 1433 C CA . LYS B 1 10 ? -19.495 4.592 22.388 1.00 15.56 112 LYS B CA 1
ATOM 1434 C C . LYS B 1 10 ? -19.821 5.883 21.665 1.00 13.87 112 LYS B C 1
ATOM 1435 O O . LYS B 1 10 ? -19.268 6.938 21.987 1.00 14.84 112 LYS B O 1
ATOM 1441 N N . TRP B 1 11 ? -20.727 5.807 20.699 1.00 12.02 113 TRP B N 1
ATOM 1442 C CA . TRP B 1 11 ? -21.232 7.005 20.053 1.00 11.50 113 TRP B CA 1
ATOM 1443 C C . TRP B 1 11 ? -21.981 7.839 21.076 1.00 12.12 113 TRP B C 1
ATOM 1444 O O . TRP B 1 11 ? -22.751 7.314 21.885 1.00 12.73 113 TRP B O 1
ATOM 1455 N N . SER B 1 12 ? -21.730 9.143 21.040 1.00 14.37 114 SER B N 1
ATOM 1456 C CA A SER B 1 12 ? -22.320 10.100 21.977 0.50 15.75 114 SER B CA 1
ATOM 1457 C CA B SER B 1 12 ? -22.357 10.039 22.014 0.50 15.12 114 SER B CA 1
ATOM 1458 C C . SER B 1 12 ? -23.659 10.647 21.499 1.00 16.23 114 SER B C 1
ATOM 1459 O O . SER B 1 12 ? -24.297 11.457 22.188 1.00 17.74 114 SER B O 1
ATOM 1464 N N . LYS B 1 13 ? -24.065 10.238 20.298 1.00 12.83 115 LYS B N 1
ATOM 1465 C CA . LYS B 1 13 ? -25.378 10.571 19.765 1.00 13.90 115 LYS B CA 1
ATOM 1466 C C . LYS B 1 13 ? -26.073 9.274 19.391 1.00 13.44 115 LYS B C 1
ATOM 1467 O O . LYS B 1 13 ? -25.411 8.295 19.029 1.00 14.32 115 LYS B O 1
ATOM 1473 N N . MET B 1 14 ? -27.400 9.266 19.473 1.00 13.62 116 MET B N 1
ATOM 1474 C CA . MET B 1 14 ? -28.162 8.064 19.147 1.00 14.61 116 MET B CA 1
ATOM 1475 C C . MET B 1 14 ? -28.560 7.979 17.674 1.00 15.05 116 MET B C 1
ATOM 1476 O O . MET B 1 14 ? -28.835 6.891 17.174 1.00 15.57 116 MET B O 1
ATOM 1481 N N . ASN B 1 15 ? -28.587 9.110 16.977 1.00 12.86 117 ASN B N 1
ATOM 1482 C CA . ASN B 1 15 ? -28.931 9.121 15.563 1.00 13.39 117 ASN B CA 1
ATOM 1483 C C . ASN B 1 15 ? -27.681 9.126 14.709 1.00 10.93 117 ASN B C 1
ATOM 1484 O O . ASN B 1 15 ? -26.971 10.135 14.642 1.00 13.54 117 ASN B O 1
ATOM 1489 N N . LEU B 1 16 ? -27.412 7.991 14.076 1.00 9.76 118 LEU B N 1
ATOM 1490 C CA . LEU B 1 16 ? -26.217 7.811 13.257 1.00 8.91 118 LEU B CA 1
ATOM 1491 C C . LEU B 1 16 ? -26.584 7.738 11.795 1.00 9.04 118 LEU B C 1
ATOM 1492 O O . LEU B 1 16 ? -27.697 7.331 11.455 1.00 10.71 118 LEU B O 1
ATOM 1497 N N . THR B 1 17 ? -25.658 8.146 10.933 1.00 9.21 119 THR B N 1
ATOM 1498 C CA . THR B 1 17 ? -25.871 8.033 9.498 1.00 8.84 119 THR B CA 1
ATOM 1499 C C . THR B 1 17 ? -24.880 7.057 8.894 1.00 8.48 119 THR B C 1
ATOM 1500 O O . THR B 1 17 ? -23.791 6.850 9.426 1.00 8.26 119 THR B O 1
ATOM 1504 N N . TYR B 1 18 ? -25.262 6.493 7.759 1.00 7.96 120 TYR B N 1
ATOM 1505 C CA . TYR B 1 18 ? -24.369 5.635 6.999 1.00 7.76 120 TYR B CA 1
ATOM 1506 C C . TYR B 1 18 ? -24.482 5.948 5.525 1.00 7.75 120 TYR B C 1
ATOM 1507 O O . TYR B 1 18 ? -25.489 6.503 5.084 1.00 8.75 120 TYR B O 1
ATOM 1516 N N . ARG B 1 19 ? -23.462 5.580 4.766 1.00 7.30 121 ARG B N 1
ATOM 1517 C CA . ARG B 1 19 ? -23.473 5.750 3.314 1.00 7.35 121 ARG B CA 1
ATOM 1518 C C . ARG B 1 19 ? -22.851 4.511 2.696 1.00 7.70 121 ARG B C 1
ATOM 1519 O O . ARG B 1 19 ? -21.782 4.061 3.129 1.00 7.60 121 ARG B O 1
ATOM 1527 N N . ILE B 1 20 ? -23.529 3.961 1.691 1.00 7.22 122 ILE B N 1
ATOM 1528 C CA . ILE B 1 20 ? -22.981 2.876 0.887 1.00 7.36 122 ILE B CA 1
ATOM 1529 C C . ILE B 1 20 ? -22.233 3.535 -0.274 1.00 6.92 122 ILE B C 1
ATOM 1530 O O . ILE B 1 20 ? -22.845 4.020 -1.236 1.00 8.07 122 ILE B O 1
ATOM 1535 N N . VAL B 1 21 ? -20.915 3.583 -0.167 1.00 7.23 123 VAL B N 1
ATOM 1536 C CA . VAL B 1 21 ? -20.110 4.331 -1.110 1.00 7.40 123 VAL B CA 1
ATOM 1537 C C . VAL B 1 21 ? -20.059 3.665 -2.483 1.00 7.58 123 VAL B C 1
ATOM 1538 O O . VAL B 1 21 ? -20.091 4.339 -3.514 1.00 8.42 123 VAL B O 1
ATOM 1542 N N . ASN B 1 22 ? -19.946 2.343 -2.492 1.00 7.00 124 ASN B N 1
ATOM 1543 C CA . ASN B 1 22 ? -19.915 1.573 -3.729 1.00 7.49 124 ASN B CA 1
ATOM 1544 C C . ASN B 1 22 ? -20.480 0.179 -3.448 1.00 7.30 124 ASN B C 1
ATOM 1545 O O . ASN B 1 22 ? -20.872 -0.122 -2.322 1.00 7.55 124 ASN B O 1
ATOM 1550 N N . TYR B 1 23 ? -20.534 -0.652 -4.486 1.00 7.34 125 TYR B N 1
ATOM 1551 C CA . TYR B 1 23 ? -21.308 -1.882 -4.459 1.00 7.21 125 TYR B CA 1
ATOM 1552 C C . TYR B 1 23 ? -20.501 -3.054 -5.009 1.00 6.95 125 TYR B C 1
ATOM 1553 O O . TYR B 1 23 ? -19.787 -2.937 -6.014 1.00 7.85 125 TYR B O 1
ATOM 1562 N N . THR B 1 24 ? -20.670 -4.206 -4.383 1.00 7.30 126 THR B N 1
ATOM 1563 C CA . THR B 1 24 ? -20.048 -5.430 -4.859 1.00 7.40 126 THR B CA 1
ATOM 1564 C C . THR B 1 24 ? -20.672 -5.887 -6.173 1.00 8.32 126 THR B C 1
ATOM 1565 O O . THR B 1 24 ? -21.866 -5.679 -6.408 1.00 9.12 126 THR B O 1
ATOM 1569 N N . PRO B 1 25 ? -19.868 -6.526 -7.047 1.00 7.35 127 PRO B N 1
ATOM 1570 C CA . PRO B 1 25 ? -20.464 -7.141 -8.239 1.00 9.13 127 PRO B CA 1
ATOM 1571 C C . PRO B 1 25 ? -21.406 -8.307 -7.922 1.00 9.92 127 PRO B C 1
ATOM 1572 O O . PRO B 1 25 ? -22.224 -8.687 -8.768 1.00 10.88 127 PRO B O 1
ATOM 1576 N N . ASP B 1 26 ? -21.299 -8.867 -6.718 1.00 8.98 128 ASP B N 1
ATOM 1577 C CA . ASP B 1 26 ? -21.837 -10.202 -6.452 1.00 11.29 128 ASP B CA 1
ATOM 1578 C C . ASP B 1 26 ? -23.339 -10.248 -6.201 1.00 11.16 128 ASP B C 1
ATOM 1579 O O . ASP B 1 26 ? -23.951 -11.328 -6.275 1.00 13.02 128 ASP B O 1
ATOM 1584 N N . MET B 1 27 ? -23.931 -9.096 -5.897 1.00 9.56 129 MET B N 1
ATOM 1585 C CA . MET B 1 27 ? -25.330 -8.989 -5.472 1.00 9.45 129 MET B CA 1
ATOM 1586 C C . MET B 1 27 ? -25.940 -7.783 -6.153 1.00 10.65 129 MET B C 1
ATOM 1587 O O . MET B 1 27 ? -25.209 -6.872 -6.543 1.00 10.62 129 MET B O 1
ATOM 1592 N N . THR B 1 28 ? -27.262 -7.747 -6.313 1.00 10.72 130 THR B N 1
ATOM 1593 C CA . THR B 1 28 ? -27.887 -6.553 -6.871 1.00 10.53 130 THR B CA 1
ATOM 1594 C C . THR B 1 28 ? -27.790 -5.378 -5.888 1.00 10.23 130 THR B C 1
ATOM 1595 O O . THR B 1 28 ? -27.593 -5.582 -4.675 1.00 10.11 130 THR B O 1
ATOM 1599 N N . HIS B 1 29 ? -27.960 -4.158 -6.382 1.00 9.76 131 HIS B N 1
ATOM 1600 C CA . HIS B 1 29 ? -27.979 -3.015 -5.476 1.00 10.33 131 HIS B CA 1
ATOM 1601 C C . HIS B 1 29 ? -29.044 -3.208 -4.381 1.00 10.41 131 HIS B C 1
ATOM 1602 O O . HIS B 1 29 ? -28.810 -2.932 -3.210 1.00 10.32 131 HIS B O 1
ATOM 1609 N N . SER B 1 30 ? -30.232 -3.667 -4.778 1.00 11.19 132 SER B N 1
ATOM 1610 C CA A SER B 1 30 ? -31.328 -3.890 -3.836 0.50 11.89 132 SER B CA 1
ATOM 1611 C CA B SER B 1 30 ? -31.324 -3.884 -3.836 0.50 11.40 132 SER B CA 1
ATOM 1612 C C . SER B 1 30 ? -30.947 -4.892 -2.754 1.00 10.37 132 SER B C 1
ATOM 1613 O O . SER B 1 30 ? -31.229 -4.682 -1.567 1.00 10.49 132 SER B O 1
ATOM 1618 N N . GLU B 1 31 ? -30.309 -5.988 -3.149 1.00 10.63 133 GLU B N 1
ATOM 1619 C CA . GLU B 1 31 ? -29.893 -7.001 -2.192 1.00 10.91 133 GLU B CA 1
ATOM 1620 C C . GLU B 1 31 ? -28.862 -6.447 -1.196 1.00 9.50 133 GLU B C 1
ATOM 1621 O O . GLU B 1 31 ? -28.912 -6.739 0.001 1.00 9.81 133 GLU B O 1
ATOM 1627 N N . VAL B 1 32 ? -27.920 -5.644 -1.694 1.00 8.81 134 VAL B N 1
ATOM 1628 C CA . VAL B 1 32 ? -26.902 -5.048 -0.829 1.00 8.62 134 VAL B CA 1
ATOM 1629 C C . VAL B 1 32 ? -27.555 -4.081 0.162 1.00 8.02 134 VAL B C 1
ATOM 1630 O O . VAL B 1 32 ? -27.267 -4.110 1.360 1.00 8.34 134 VAL B O 1
ATOM 1634 N N . GLU B 1 33 ? -28.432 -3.221 -0.344 1.00 8.61 135 GLU B N 1
ATOM 1635 C CA . GLU B 1 33 ? -29.128 -2.252 0.509 1.00 9.21 135 GLU B CA 1
ATOM 1636 C C . GLU B 1 33 ? -29.942 -2.946 1.596 1.00 9.21 135 GLU B C 1
ATOM 1637 O O . GLU B 1 33 ? -29.944 -2.527 2.766 1.00 9.49 135 GLU B O 1
ATOM 1643 N N . LYS B 1 34 ? -30.621 -4.017 1.214 1.00 9.22 136 LYS B N 1
ATOM 1644 C CA . LYS B 1 34 ? -31.428 -4.781 2.155 1.00 11.38 136 LYS B CA 1
ATOM 1645 C C . LYS B 1 34 ? -30.570 -5.445 3.226 1.00 9.54 136 LYS B C 1
ATOM 1646 O O . LYS B 1 34 ? -30.924 -5.443 4.410 1.00 10.35 136 LYS B O 1
ATOM 1652 N N . ALA B 1 35 ? -29.432 -5.996 2.814 1.00 9.74 137 ALA B N 1
ATOM 1653 C CA . ALA B 1 35 ? -28.518 -6.637 3.762 1.00 9.63 137 ALA B CA 1
ATOM 1654 C C . ALA B 1 35 ? -28.014 -5.649 4.815 1.00 9.01 137 ALA B C 1
ATOM 1655 O O . ALA B 1 35 ? -28.021 -5.944 6.013 1.00 9.03 137 ALA B O 1
ATOM 1657 N N . PHE B 1 36 ? -27.563 -4.476 4.371 1.00 8.70 138 PHE B N 1
ATOM 1658 C CA . PHE B 1 36 ? -27.058 -3.478 5.311 1.00 8.26 138 PHE B CA 1
ATOM 1659 C C . PHE B 1 36 ? -28.171 -2.907 6.195 1.00 8.11 138 PHE B C 1
ATOM 1660 O O . PHE B 1 36 ? -27.968 -2.714 7.388 1.00 9.25 138 PHE B O 1
ATOM 1668 N N . LYS B 1 37 ? -29.355 -2.669 5.621 1.00 9.38 139 LYS B N 1
ATOM 1669 C CA . LYS B 1 37 ? -30.505 -2.184 6.402 1.00 10.60 139 LYS B CA 1
ATOM 1670 C C . LYS B 1 37 ? -30.851 -3.160 7.517 1.00 10.11 139 LYS B C 1
ATOM 1671 O O . LYS B 1 37 ? -31.033 -2.764 8.672 1.00 10.59 139 LYS B O 1
ATOM 1677 N N . LYS B 1 38 ? -30.925 -4.439 7.176 1.00 10.06 140 LYS B N 1
ATOM 1678 C CA . LYS B 1 38 ? -31.209 -5.465 8.163 1.00 11.67 140 LYS B CA 1
ATOM 1679 C C . LYS B 1 38 ? -30.101 -5.590 9.208 1.00 10.06 140 LYS B C 1
ATOM 1680 O O . LYS B 1 38 ? -30.388 -5.804 10.382 1.00 10.40 140 LYS B O 1
ATOM 1686 N N . ALA B 1 39 ? -28.845 -5.459 8.788 1.00 9.25 141 ALA B N 1
ATOM 1687 C CA . ALA B 1 39 ? -27.721 -5.522 9.723 1.00 9.45 141 ALA B CA 1
ATOM 1688 C C . ALA B 1 39 ? -27.748 -4.381 10.744 1.00 9.15 141 ALA B C 1
ATOM 1689 O O . ALA B 1 39 ? -27.464 -4.602 11.921 1.00 10.63 141 ALA B O 1
ATOM 1691 N N . PHE B 1 40 ? -28.125 -3.174 10.328 1.00 8.83 142 PHE B N 1
ATOM 1692 C CA . PHE B 1 40 ? -28.290 -2.093 11.299 1.00 9.31 142 PHE B CA 1
ATOM 1693 C C . PHE B 1 40 ? -29.478 -2.336 12.238 1.00 8.83 142 PHE B C 1
ATOM 1694 O O . PHE B 1 40 ? -29.420 -2.029 13.437 1.00 9.48 142 PHE B O 1
ATOM 1702 N N . LYS B 1 41 ? -30.547 -2.906 11.687 1.00 9.54 143 LYS B N 1
ATOM 1703 C CA . LYS B 1 41 ? -31.772 -3.165 12.450 1.00 10.34 143 LYS B CA 1
ATOM 1704 C C . LYS B 1 41 ? -31.533 -4.155 13.585 1.00 10.08 143 LYS B C 1
ATOM 1705 O O . LYS B 1 41 ? -32.178 -4.060 14.627 1.00 10.44 143 LYS B O 1
ATOM 1711 N N . VAL B 1 42 ? -30.594 -5.081 13.409 1.00 10.14 144 VAL B N 1
ATOM 1712 C CA . VAL B 1 42 ? -30.184 -5.996 14.478 1.00 11.59 144 VAL B CA 1
ATOM 1713 C C . VAL B 1 42 ? -29.888 -5.211 15.764 1.00 11.14 144 VAL B C 1
ATOM 1714 O O . VAL B 1 42 ? -30.313 -5.579 16.868 1.00 11.46 144 VAL B O 1
ATOM 1718 N N . TRP B 1 43 ? -29.160 -4.113 15.603 1.00 10.35 145 TRP B N 1
ATOM 1719 C CA . TRP B 1 43 ? -28.670 -3.321 16.719 1.00 9.86 145 TRP B CA 1
ATOM 1720 C C . TRP B 1 43 ? -29.656 -2.244 17.161 1.00 10.38 145 TRP B C 1
ATOM 1721 O O . TRP B 1 43 ? -29.820 -2.014 18.355 1.00 10.88 145 TRP B O 1
ATOM 1732 N N . SER B 1 44 ? -30.324 -1.596 16.214 1.00 9.76 146 SER B N 1
ATOM 1733 C CA . SER B 1 44 ? -31.336 -0.600 16.576 1.00 10.26 146 SER B CA 1
ATOM 1734 C C . SER B 1 44 ? -32.567 -1.218 17.252 1.00 10.62 146 SER B C 1
ATOM 1735 O O . SER B 1 44 ? -33.248 -0.546 18.038 1.00 11.18 146 SER B O 1
ATOM 1738 N N . ASP B 1 45 ? -32.853 -2.490 16.973 1.00 10.49 147 ASP B N 1
ATOM 1739 C CA . ASP B 1 45 ? -34.000 -3.160 17.600 1.00 11.18 147 ASP B CA 1
ATOM 1740 C C . ASP B 1 45 ? -33.846 -3.351 19.104 1.00 11.40 147 ASP B C 1
ATOM 1741 O O . ASP B 1 45 ? -34.851 -3.580 19.784 1.00 12.62 147 ASP B O 1
ATOM 1746 N N . VAL B 1 46 ? -32.621 -3.284 19.631 1.00 11.11 148 VAL B N 1
ATOM 1747 C CA . VAL B 1 46 ? -32.369 -3.588 21.048 1.00 12.10 148 VAL B CA 1
ATOM 1748 C C . VAL B 1 46 ? -31.675 -2.445 21.804 1.00 12.11 148 VAL B C 1
ATOM 1749 O O . VAL B 1 46 ? -31.200 -2.631 22.924 1.00 12.82 148 VAL B O 1
ATOM 1753 N N . THR B 1 47 ? -31.620 -1.265 21.183 1.00 11.34 149 THR B N 1
ATOM 1754 C CA . THR B 1 47 ? -31.005 -0.076 21.788 1.00 12.59 149 THR B CA 1
ATOM 1755 C C . THR B 1 47 ? -31.775 1.171 21.360 1.00 11.82 149 THR B C 1
ATOM 1756 O O . THR B 1 47 ? -32.667 1.085 20.519 1.00 11.60 149 THR B O 1
ATOM 1760 N N . PRO B 1 48 ? -31.403 2.350 21.899 1.00 12.99 150 PRO B N 1
ATOM 1761 C CA . PRO B 1 48 ? -31.975 3.594 21.374 1.00 12.68 150 PRO B CA 1
ATOM 1762 C C . PRO B 1 48 ? -31.361 4.093 20.063 1.00 12.50 150 PRO B C 1
ATOM 1763 O O . PRO B 1 48 ? -31.768 5.151 19.568 1.00 14.01 150 PRO B O 1
ATOM 1767 N N . LEU B 1 49 ? -30.407 3.357 19.499 1.00 11.88 151 LEU B N 1
ATOM 1768 C CA . LEU B 1 49 ? -29.720 3.793 18.273 1.00 10.29 151 LEU B CA 1
ATOM 1769 C C . LEU B 1 49 ? -30.662 3.798 17.081 1.00 10.91 151 LEU B C 1
ATOM 1770 O O . LEU B 1 49 ? -31.484 2.894 16.921 1.00 11.76 151 LEU B O 1
ATOM 1775 N N . ASN B 1 50 ? -30.512 4.804 16.220 1.00 11.40 152 ASN B N 1
ATOM 1776 C CA . ASN B 1 50 ? -31.235 4.886 14.950 1.00 12.41 152 ASN B CA 1
ATOM 1777 C C . ASN B 1 50 ? -30.229 5.096 13.825 1.00 11.49 152 ASN B C 1
ATOM 1778 O O . ASN B 1 50 ? -29.221 5.777 14.018 1.00 12.34 152 ASN B O 1
ATOM 1783 N N . PHE B 1 51 ? -30.518 4.523 12.661 1.00 10.22 153 PHE B N 1
ATOM 1784 C CA . PHE B 1 51 ? -29.625 4.607 11.501 1.00 11.03 153 PHE B CA 1
ATOM 1785 C C . PHE B 1 51 ? -30.363 5.141 10.280 1.00 11.94 153 PHE B C 1
ATOM 1786 O O . PHE B 1 51 ? -31.425 4.622 9.917 1.00 14.28 153 PHE B O 1
ATOM 1794 N N . THR B 1 52 ? -29.786 6.177 9.668 1.00 11.19 154 THR B N 1
ATOM 1795 C CA . THR B 1 52 ? -30.320 6.859 8.483 1.00 12.98 154 THR B CA 1
ATOM 1796 C C . THR B 1 52 ? -29.295 6.781 7.360 1.00 10.74 154 THR B C 1
ATOM 1797 O O . THR B 1 52 ? -28.118 7.052 7.577 1.00 11.17 154 THR B O 1
ATOM 1801 N N . ARG B 1 53 ? -29.742 6.435 6.160 1.00 10.10 155 ARG B N 1
ATOM 1802 C CA . ARG B 1 53 ? -28.855 6.362 5.009 1.00 9.42 155 ARG B CA 1
ATOM 1803 C C . ARG B 1 53 ? -28.717 7.719 4.306 1.00 10.56 155 ARG B C 1
ATOM 1804 O O . ARG B 1 53 ? -29.715 8.387 4.017 1.00 12.04 155 ARG B O 1
ATOM 1812 N N . LEU B 1 54 ? -27.478 8.114 4.029 1.00 9.59 156 LEU B N 1
ATOM 1813 C CA . LEU B 1 54 ? -27.180 9.284 3.203 1.00 9.38 156 LEU B CA 1
ATOM 1814 C C . LEU B 1 54 ? -26.638 8.787 1.877 1.00 10.23 156 LEU B C 1
ATOM 1815 O O . LEU B 1 54 ? -25.912 7.794 1.827 1.00 11.65 156 LEU B O 1
ATOM 1820 N N . HIS B 1 55 ? -26.972 9.486 0.802 1.00 11.28 157 HIS B N 1
ATOM 1821 C CA . HIS B 1 55 ? -26.462 9.128 -0.521 1.00 12.33 157 HIS B CA 1
ATOM 1822 C C . HIS B 1 55 ? -25.202 9.873 -0.913 1.00 12.17 157 HIS B C 1
ATOM 1823 O O . HIS B 1 55 ? -24.461 9.429 -1.799 1.00 16.21 157 HIS B O 1
ATOM 1830 N N . ASP B 1 56 ? -24.958 11.000 -0.264 1.00 11.83 158 ASP B N 1
ATOM 1831 C CA . ASP B 1 56 ? -23.840 11.854 -0.625 1.00 12.48 158 ASP B CA 1
ATOM 1832 C C . ASP B 1 56 ? -23.174 12.431 0.604 1.00 12.19 158 ASP B C 1
ATOM 1833 O O . ASP B 1 56 ? -23.785 12.509 1.678 1.00 11.46 158 ASP B O 1
ATOM 1838 N N . GLY B 1 57 ? -21.922 12.838 0.434 1.00 10.90 159 GLY B N 1
ATOM 1839 C CA . GLY B 1 57 ? -21.172 13.498 1.481 1.00 10.72 159 GLY B CA 1
ATOM 1840 C C . GLY B 1 57 ? -20.705 12.546 2.557 1.00 9.78 159 GLY B C 1
ATOM 1841 O O . GLY B 1 57 ? -20.694 11.316 2.392 1.00 10.36 159 GLY B O 1
ATOM 1842 N N . ILE B 1 58 ? -20.318 13.123 3.681 1.00 9.69 160 ILE B N 1
ATOM 1843 C CA . ILE B 1 58 ? -19.820 12.353 4.799 1.00 10.66 160 ILE B CA 1
ATOM 1844 C C . ILE B 1 58 ? -20.962 11.840 5.677 1.00 9.67 160 ILE B C 1
ATOM 1845 O O . ILE B 1 58 ? -21.896 12.576 5.992 1.00 9.97 160 ILE B O 1
ATOM 1850 N N . ALA B 1 59 ? -20.870 10.564 6.042 1.00 9.03 161 ALA B N 1
ATOM 1851 C CA . ALA B 1 59 ? -21.776 9.915 6.984 1.00 8.68 161 ALA B CA 1
ATOM 1852 C C . ALA B 1 59 ? -20.946 9.339 8.119 1.00 8.70 161 ALA B C 1
ATOM 1853 O O . ALA B 1 59 ? -19.750 9.120 7.961 1.00 8.66 161 ALA B O 1
ATOM 1855 N N . ASP B 1 60 ? -21.561 9.077 9.267 1.00 8.49 162 ASP B N 1
ATOM 1856 C CA . ASP B 1 60 ? -20.798 8.493 10.384 1.00 8.80 162 ASP B CA 1
ATOM 1857 C C . ASP B 1 60 ? -20.150 7.158 10.009 1.00 8.87 162 ASP B C 1
ATOM 1858 O O . ASP B 1 60 ? -18.952 6.940 10.247 1.00 8.31 162 ASP B O 1
ATOM 1863 N N . ILE B 1 61 ? -20.949 6.269 9.433 1.00 7.49 163 ILE B N 1
ATOM 1864 C CA . ILE B 1 61 ? -20.476 4.942 9.054 1.00 7.74 163 ILE B CA 1
ATOM 1865 C C . ILE B 1 61 ? -20.380 4.870 7.531 1.00 7.41 163 ILE B C 1
ATOM 1866 O O . ILE B 1 61 ? -21.394 4.757 6.837 1.00 8.30 163 ILE B O 1
ATOM 1871 N N . MET B 1 62 ? -19.165 5.006 7.024 1.00 7.91 164 MET B N 1
ATOM 1872 C CA . MET B 1 62 ? -18.936 4.918 5.594 1.00 6.95 164 MET B CA 1
ATOM 1873 C C . MET B 1 62 ? -18.681 3.460 5.239 1.00 7.44 164 MET B C 1
ATOM 1874 O O . MET B 1 62 ? -17.760 2.851 5.780 1.00 7.88 164 MET B O 1
ATOM 1879 N N . ILE B 1 63 ? -19.467 2.917 4.316 1.00 7.34 165 ILE B N 1
ATOM 1880 C CA . ILE B 1 63 ? -19.393 1.504 3.954 1.00 7.44 165 ILE B CA 1
ATOM 1881 C C . ILE B 1 63 ? -18.845 1.385 2.537 1.00 6.84 165 ILE B C 1
ATOM 1882 O O . ILE B 1 63 ? -19.345 2.050 1.619 1.00 7.87 165 ILE B O 1
ATOM 1887 N N . SER B 1 64 ? -17.862 0.510 2.322 1.00 6.82 166 SER B N 1
ATOM 1888 C CA . SER B 1 64 ? -17.329 0.334 0.975 1.00 7.13 166 SER B CA 1
ATOM 1889 C C . SER B 1 64 ? -16.783 -1.070 0.780 1.00 6.81 166 SER B C 1
ATOM 1890 O O . SER B 1 64 ? -16.526 -1.809 1.737 1.00 7.90 166 SER B O 1
ATOM 1893 N N . PHE B 1 65 ? -16.642 -1.418 -0.494 1.00 6.97 167 PHE B N 1
ATOM 1894 C CA . PHE B 1 65 ? -16.071 -2.676 -0.952 1.00 7.32 167 PHE B CA 1
ATOM 1895 C C . PHE B 1 65 ? -14.764 -2.335 -1.644 1.00 8.12 167 PHE B C 1
ATOM 1896 O O . PHE B 1 65 ? -14.688 -1.414 -2.463 1.00 9.77 167 PHE B O 1
ATOM 1904 N N . GLY B 1 66 ? -13.728 -3.099 -1.349 1.00 7.96 168 GLY B N 1
ATOM 1905 C CA . GLY B 1 66 ? -12.410 -2.833 -1.930 1.00 9.77 168 GLY B CA 1
ATOM 1906 C C . GLY B 1 66 ? -11.576 -4.088 -1.886 1.00 8.58 168 GLY B C 1
ATOM 1907 O O . GLY B 1 66 ? -11.965 -5.082 -1.254 1.00 8.58 168 GLY B O 1
ATOM 1908 N N . ILE B 1 67 ? -10.435 -4.065 -2.573 1.00 7.73 169 ILE B N 1
ATOM 1909 C CA . ILE B 1 67 ? -9.507 -5.192 -2.574 1.00 8.36 169 ILE B CA 1
ATOM 1910 C C . ILE B 1 67 ? -8.099 -4.700 -2.293 1.00 7.88 169 ILE B C 1
ATOM 1911 O O . ILE B 1 67 ? -7.771 -3.527 -2.490 1.00 8.23 169 ILE B O 1
ATOM 1916 N N . LYS B 1 68 ? -7.274 -5.621 -1.811 1.00 8.56 170 LYS B N 1
ATOM 1917 C CA . LYS B 1 68 ? -5.847 -5.354 -1.617 1.00 8.63 170 LYS B CA 1
ATOM 1918 C C . LYS B 1 68 ? -5.658 -4.027 -0.875 1.00 9.14 170 LYS B C 1
ATOM 1919 O O . LYS B 1 68 ? -6.350 -3.798 0.134 1.00 8.89 170 LYS B O 1
ATOM 1925 N N . GLU B 1 69 ? -4.744 -3.163 -1.322 1.00 9.35 171 GLU B N 1
ATOM 1926 C CA . GLU B 1 69 ? -4.551 -1.881 -0.648 1.00 9.83 171 GLU B CA 1
ATOM 1927 C C . GLU B 1 69 ? -5.606 -0.920 -1.177 1.00 10.26 171 GLU B C 1
ATOM 1928 O O . GLU B 1 69 ? -5.641 -0.640 -2.370 1.00 11.08 171 GLU B O 1
ATOM 1934 N N . HIS B 1 70 ? -6.458 -0.416 -0.290 1.00 9.52 172 HIS B N 1
ATOM 1935 C CA . HIS B 1 70 ? -7.677 0.290 -0.704 1.00 8.75 172 HIS B CA 1
ATOM 1936 C C . HIS B 1 70 ? -7.828 1.625 0.014 1.00 9.04 172 HIS B C 1
ATOM 1937 O O . HIS B 1 70 ? -8.897 2.217 0.000 1.00 9.83 172 HIS B O 1
ATOM 1944 N N . GLY B 1 71 ? -6.742 2.115 0.613 1.00 9.44 173 GLY B N 1
ATOM 1945 C CA . GLY B 1 71 ? -6.707 3.489 1.101 1.00 9.83 173 GLY B CA 1
ATOM 1946 C C . GLY B 1 71 ? -6.437 3.723 2.574 1.00 10.51 173 GLY B C 1
ATOM 1947 O O . GLY B 1 71 ? -6.392 4.875 3.011 1.00 12.36 173 GLY B O 1
ATOM 1948 N N . ASP B 1 72 ? -6.229 2.651 3.342 1.00 9.25 174 ASP B N 1
ATOM 1949 C CA . ASP B 1 72 ? -6.041 2.807 4.781 1.00 9.11 174 ASP B CA 1
ATOM 1950 C C . ASP B 1 72 ? -4.840 2.062 5.329 1.00 9.39 174 ASP B C 1
ATOM 1951 O O . ASP B 1 72 ? -4.651 2.046 6.545 1.00 10.12 174 ASP B O 1
ATOM 1956 N N . PHE B 1 73 ? -4.046 1.446 4.459 1.00 9.95 175 PHE B N 1
ATOM 1957 C CA . PHE B 1 73 ? -2.869 0.670 4.876 1.00 10.59 175 PHE B CA 1
ATOM 1958 C C . PHE B 1 73 ? -3.205 -0.493 5.811 1.00 11.67 175 PHE B C 1
ATOM 1959 O O . PHE B 1 73 ? -2.350 -0.989 6.566 1.00 12.78 175 PHE B O 1
ATOM 1967 N N . TYR B 1 74 ? -4.454 -0.952 5.726 1.00 11.22 176 TYR B N 1
ATOM 1968 C CA . TYR B 1 74 ? -4.861 -2.257 6.239 1.00 11.25 176 TYR B CA 1
ATOM 1969 C C . TYR B 1 74 ? -5.272 -3.110 5.024 1.00 10.39 176 TYR B C 1
ATOM 1970 O O . TYR B 1 74 ? -6.462 -3.409 4.820 1.00 10.06 176 TYR B O 1
ATOM 1979 N N . PRO B 1 75 ? -4.293 -3.529 4.200 1.00 10.51 177 PRO B N 1
ATOM 1980 C CA . PRO B 1 75 ? -4.695 -4.145 2.936 1.00 10.76 177 PRO B CA 1
ATOM 1981 C C . PRO B 1 75 ? -5.420 -5.463 3.112 1.00 10.66 177 PRO B C 1
ATOM 1982 O O . PRO B 1 75 ? -5.120 -6.226 4.031 1.00 11.39 177 PRO B O 1
ATOM 1986 N N . PHE B 1 76 ? -6.362 -5.726 2.216 1.00 9.67 178 PHE B N 1
ATOM 1987 C CA . PHE B 1 76 ? -6.946 -7.047 2.131 1.00 9.83 178 PHE B CA 1
ATOM 1988 C C . PHE B 1 76 ? -5.997 -7.972 1.377 1.00 9.95 178 PHE B C 1
ATOM 1989 O O . PHE B 1 76 ? -4.952 -7.528 0.879 1.00 11.73 178 PHE B O 1
ATOM 1997 N N . ASP B 1 77 ? -6.374 -9.241 1.291 1.00 11.39 179 ASP B N 1
ATOM 1998 C CA . ASP B 1 77 ? -5.416 -10.313 1.025 1.00 11.93 179 ASP B CA 1
ATOM 1999 C C . ASP B 1 77 ? -5.886 -11.287 -0.049 1.00 13.51 179 ASP B C 1
ATOM 2000 O O . ASP B 1 77 ? -5.403 -12.426 -0.119 1.00 13.94 179 ASP B O 1
ATOM 2005 N N . GLY B 1 78 ? -6.817 -10.863 -0.898 1.00 12.71 180 GLY B N 1
ATOM 2006 C CA . GLY B 1 78 ? -7.364 -11.753 -1.910 1.00 13.26 180 GLY B CA 1
ATOM 2007 C C . GLY B 1 78 ? -8.404 -12.684 -1.310 1.00 13.29 180 GLY B C 1
ATOM 2008 O O . GLY B 1 78 ? -8.854 -12.482 -0.174 1.00 12.43 180 GLY B O 1
ATOM 2009 N N . PRO B 1 79 ? -8.815 -13.715 -2.058 1.00 14.47 181 PRO B N 1
ATOM 2010 C CA . PRO B 1 79 ? -9.840 -14.612 -1.535 1.00 14.21 181 PRO B CA 1
ATOM 2011 C C . PRO B 1 79 ? -9.454 -15.295 -0.222 1.00 15.53 181 PRO B C 1
ATOM 2012 O O . PRO B 1 79 ? -8.288 -15.651 -0.025 1.00 17.06 181 PRO B O 1
ATOM 2016 N N . SER B 1 80 ? -10.453 -15.455 0.647 1.00 15.45 182 SER B N 1
ATOM 2017 C CA . SER B 1 80 ? -10.297 -16.029 1.993 1.00 16.81 182 SER B CA 1
ATOM 2018 C C . SER B 1 80 ? -9.435 -15.168 2.918 1.00 15.83 182 SER B C 1
ATOM 2019 O O . SER B 1 80 ? -9.197 -13.994 2.626 1.00 14.38 182 SER B O 1
ATOM 2022 N N . GLY B 1 81 ? -8.988 -15.733 4.041 1.00 14.23 183 GLY B N 1
ATOM 2023 C CA . GLY B 1 81 ? -8.279 -14.951 5.055 1.00 13.89 183 GLY B CA 1
ATOM 2024 C C . GLY B 1 81 ? -9.170 -13.856 5.609 1.00 12.24 183 GLY B C 1
ATOM 2025 O O . GLY B 1 81 ? -10.280 -14.116 6.066 1.00 14.06 183 GLY B O 1
ATOM 2026 N N . LEU B 1 82 ? -8.678 -12.624 5.554 1.00 11.12 184 LEU B N 1
ATOM 2027 C CA . LEU B 1 82 ? -9.446 -11.459 5.986 1.00 11.25 184 LEU B CA 1
ATOM 2028 C C . LEU B 1 82 ? -10.685 -11.273 5.116 1.00 11.06 184 LEU B C 1
ATOM 2029 O O . LEU B 1 82 ? -10.598 -11.324 3.887 1.00 12.60 184 LEU B O 1
ATOM 2034 N N . LEU B 1 83 ? -11.830 -11.031 5.737 1.00 9.85 185 LEU B N 1
ATOM 2035 C CA . LEU B 1 83 ? -13.070 -10.853 4.971 1.00 9.63 185 LEU B CA 1
ATOM 2036 C C . LEU B 1 83 ? -13.512 -9.399 4.896 1.00 8.58 185 LEU B C 1
ATOM 2037 O O . LEU B 1 83 ? -14.192 -9.006 3.948 1.00 8.47 185 LEU B O 1
ATOM 2042 N N . ALA B 1 84 ? -13.190 -8.639 5.934 1.00 8.56 186 ALA B N 1
ATOM 2043 C CA . ALA B 1 84 ? -13.733 -7.305 6.142 1.00 8.53 186 ALA B CA 1
ATOM 2044 C C . ALA B 1 84 ? -13.017 -6.726 7.335 1.00 8.77 186 ALA B C 1
ATOM 2045 O O . ALA B 1 84 ? -12.334 -7.458 8.064 1.00 9.44 186 ALA B O 1
ATOM 2047 N N . HIS B 1 85 ? -13.159 -5.422 7.553 1.00 8.09 187 HIS B N 1
ATOM 2048 C CA . HIS B 1 85 ? -12.797 -4.823 8.832 1.00 7.44 187 HIS B CA 1
ATOM 2049 C C . HIS B 1 85 ? -13.618 -3.579 9.072 1.00 7.47 187 HIS B C 1
ATOM 2050 O O . HIS B 1 85 ? -14.081 -2.915 8.138 1.00 8.37 187 HIS B O 1
ATOM 2057 N N . ALA B 1 86 ? -13.811 -3.280 10.346 1.00 8.34 188 ALA B N 1
ATOM 2058 C CA . ALA B 1 86 ? -14.542 -2.099 10.749 1.00 8.65 188 ALA B CA 1
ATOM 2059 C C . ALA B 1 86 ? -13.787 -1.391 11.849 1.00 9.40 188 ALA B C 1
ATOM 2060 O O . ALA B 1 86 ? -13.059 -2.021 12.632 1.00 12.10 188 ALA B O 1
ATOM 2062 N N . PHE B 1 87 ? -13.926 -0.078 11.885 1.00 9.04 189 PHE B N 1
ATOM 2063 C CA . PHE B 1 87 ? -13.254 0.758 12.876 1.00 9.57 189 PHE B CA 1
ATOM 2064 C C . PHE B 1 87 ? -14.198 1.038 14.038 1.00 9.49 189 PHE B C 1
ATOM 2065 O O . PHE B 1 87 ? -15.399 1.232 13.828 1.00 9.32 189 PHE B O 1
ATOM 2073 N N . PRO B 1 88 ? -13.671 1.088 15.280 1.00 10.86 190 PRO B N 1
ATOM 2074 C CA . PRO B 1 88 ? -14.490 1.403 16.451 1.00 10.86 190 PRO B CA 1
ATOM 2075 C C . PRO B 1 88 ? -15.060 2.820 16.403 1.00 10.16 190 PRO B C 1
ATOM 2076 O O . PRO B 1 88 ? -14.640 3.618 15.578 1.00 10.53 190 PRO B O 1
ATOM 2080 N N . PRO B 1 89 ? -16.013 3.133 17.295 1.00 10.63 191 PRO B N 1
ATOM 2081 C CA . PRO B 1 89 ? -16.633 4.450 17.299 1.00 11.48 191 PRO B CA 1
ATOM 2082 C C . PRO B 1 89 ? -15.632 5.597 17.337 1.00 13.10 191 PRO B C 1
ATOM 2083 O O . PRO B 1 89 ? -14.588 5.506 18.005 1.00 12.71 191 PRO B O 1
ATOM 2087 N N . GLY B 1 90 ? -15.955 6.675 16.634 1.00 13.02 192 GLY B N 1
ATOM 2088 C CA . GLY B 1 90 ? -15.110 7.855 16.647 1.00 13.84 192 GLY B CA 1
ATOM 2089 C C . GLY B 1 90 ? -15.264 8.642 15.370 1.00 14.55 192 GLY B C 1
ATOM 2090 O O . GLY B 1 90 ? -15.971 8.220 14.448 1.00 11.82 192 GLY B O 1
ATOM 2091 N N . PRO B 1 91 ? -14.600 9.807 15.299 1.00 15.33 193 PRO B N 1
ATOM 2092 C CA . PRO B 1 91 ? -14.609 10.604 14.077 1.00 15.40 193 PRO B CA 1
ATOM 2093 C C . PRO B 1 91 ? -13.810 9.974 12.933 1.00 13.91 193 PRO B C 1
ATOM 2094 O O . PRO B 1 91 ? -13.071 9.010 13.137 1.00 14.46 193 PRO B O 1
ATOM 2098 N N . ASN B 1 92 ? -13.967 10.553 11.747 1.00 13.54 194 ASN B N 1
ATOM 2099 C CA . ASN B 1 92 ? -13.292 10.119 10.515 1.00 12.65 194 ASN B CA 1
ATOM 2100 C C . ASN B 1 92 ? -13.434 8.625 10.231 1.00 11.09 194 ASN B C 1
ATOM 2101 O O . ASN B 1 92 ? -14.550 8.166 9.989 1.00 10.51 194 ASN B O 1
ATOM 2106 N N . TYR B 1 93 ? -12.350 7.865 10.271 1.00 11.24 195 TYR B N 1
ATOM 2107 C CA . TYR B 1 93 ? -12.417 6.423 10.033 1.00 11.34 195 TYR B CA 1
ATOM 2108 C C . TYR B 1 93 ? -13.332 5.702 11.015 1.00 9.99 195 TYR B C 1
ATOM 2109 O O . TYR B 1 93 ? -13.859 4.641 10.692 1.00 9.92 195 TYR B O 1
ATOM 2118 N N . GLY B 1 94 ? -13.505 6.258 12.214 1.00 10.55 196 GLY B N 1
ATOM 2119 C CA . GLY B 1 94 ? -14.331 5.627 13.237 1.00 10.52 196 GLY B CA 1
ATOM 2120 C C . GLY B 1 94 ? -15.670 5.194 12.682 1.00 9.11 196 GLY B C 1
ATOM 2121 O O . GLY B 1 94 ? -16.300 5.944 11.927 1.00 9.55 196 GLY B O 1
ATOM 2122 N N . GLY B 1 95 ? -16.076 3.971 13.023 1.00 8.66 197 GLY B N 1
ATOM 2123 C CA . GLY B 1 95 ? -17.325 3.402 12.533 1.00 9.05 197 GLY B CA 1
ATOM 2124 C C . GLY B 1 95 ? -17.316 2.799 11.138 1.00 8.47 197 GLY B C 1
ATOM 2125 O O . GLY B 1 95 ? -18.208 2.010 10.815 1.00 8.67 197 GLY B O 1
ATOM 2126 N N . ASP B 1 96 ? -16.363 3.177 10.292 1.00 8.59 198 ASP B N 1
ATOM 2127 C CA . ASP B 1 96 ? -16.425 2.802 8.882 1.00 7.92 198 ASP B CA 1
ATOM 2128 C C . ASP B 1 96 ? -16.225 1.293 8.738 1.00 7.91 198 ASP B C 1
ATOM 2129 O O . ASP B 1 96 ? -15.589 0.644 9.585 1.00 9.43 198 ASP B O 1
ATOM 2134 N N . ALA B 1 97 ? -16.804 0.728 7.679 1.00 7.20 199 ALA B N 1
ATOM 2135 C CA . ALA B 1 97 ? -16.762 -0.714 7.441 1.00 7.46 199 ALA B CA 1
ATOM 2136 C C . ALA B 1 97 ? -16.369 -0.976 5.993 1.00 7.05 199 ALA B C 1
ATOM 2137 O O . ALA B 1 97 ? -16.981 -0.422 5.078 1.00 7.38 199 ALA B O 1
ATOM 2139 N N . HIS B 1 98 ? -15.337 -1.801 5.809 1.00 6.76 200 HIS B N 1
ATOM 2140 C CA . HIS B 1 98 ? -14.797 -2.177 4.507 1.00 7.11 200 HIS B CA 1
ATOM 2141 C C . HIS B 1 98 ? -14.918 -3.677 4.323 1.00 6.60 200 HIS B C 1
ATOM 2142 O O . HIS B 1 98 ? -14.557 -4.453 5.214 1.00 7.96 200 HIS B O 1
ATOM 2149 N N . PHE B 1 99 ? -15.385 -4.074 3.146 1.00 6.77 201 PHE B N 1
ATOM 2150 C CA . PHE B 1 99 ? -15.609 -5.486 2.813 1.00 6.64 201 PHE B CA 1
ATOM 2151 C C . PHE B 1 99 ? -14.686 -5.862 1.682 1.00 7.04 201 PHE B C 1
ATOM 2152 O O . PHE B 1 99 ? -14.567 -5.127 0.697 1.00 7.30 201 PHE B O 1
ATOM 2160 N N . ASP B 1 100 ? -14.012 -6.999 1.827 1.00 7.37 202 ASP B N 1
ATOM 2161 C CA . ASP B 1 100 ? -13.047 -7.467 0.833 1.00 7.73 202 ASP B CA 1
ATOM 2162 C C . ASP B 1 100 ? -13.794 -8.017 -0.373 1.00 8.69 202 ASP B C 1
ATOM 2163 O O . ASP B 1 100 ? -14.468 -9.054 -0.289 1.00 8.86 202 ASP B O 1
ATOM 2168 N N . ASP B 1 101 ? -13.672 -7.329 -1.501 1.00 7.89 203 ASP B N 1
ATOM 2169 C CA . ASP B 1 101 ? -14.413 -7.745 -2.677 1.00 9.86 203 ASP B CA 1
ATOM 2170 C C . ASP B 1 101 ? -13.697 -8.820 -3.476 1.00 10.39 203 ASP B C 1
ATOM 2171 O O . ASP B 1 101 ? -14.091 -9.072 -4.618 1.00 13.22 203 ASP B O 1
ATOM 2176 N N . ASP B 1 102 ? -12.661 -9.433 -2.906 1.00 8.58 204 ASP B N 1
ATOM 2177 C CA . ASP B 1 102 ? -12.143 -10.707 -3.403 1.00 10.22 204 ASP B CA 1
ATOM 2178 C C . ASP B 1 102 ? -12.814 -11.906 -2.714 1.00 10.40 204 ASP B C 1
ATOM 2179 O O . ASP B 1 102 ? -12.512 -13.059 -3.052 1.00 12.59 204 ASP B O 1
ATOM 2184 N N . GLU B 1 103 ? -13.729 -11.645 -1.773 1.00 10.21 205 GLU B N 1
ATOM 2185 C CA . GLU B 1 103 ? -14.660 -12.681 -1.298 1.00 9.84 205 GLU B CA 1
ATOM 2186 C C . GLU B 1 103 ? -15.898 -12.676 -2.166 1.00 9.24 205 GLU B C 1
ATOM 2187 O O . GLU B 1 103 ? -16.187 -11.675 -2.841 1.00 11.35 205 GLU B O 1
ATOM 2193 N N . THR B 1 104 ? -16.653 -13.771 -2.140 1.00 9.11 206 THR B N 1
ATOM 2194 C CA . THR B 1 104 ? -17.958 -13.823 -2.790 1.00 9.38 206 THR B CA 1
ATOM 2195 C C . THR B 1 104 ? -19.035 -13.550 -1.748 1.00 9.79 206 THR B C 1
ATOM 2196 O O . THR B 1 104 ? -19.195 -14.311 -0.796 1.00 10.80 206 THR B O 1
ATOM 2200 N N . TRP B 1 105 ? -19.748 -12.444 -1.925 1.00 9.14 207 TRP B N 1
ATOM 2201 C CA . TRP B 1 105 ? -20.816 -12.006 -1.035 1.00 8.60 207 TRP B CA 1
ATOM 2202 C C . TRP B 1 105 ? -22.156 -12.446 -1.575 1.00 9.20 207 TRP B C 1
ATOM 2203 O O . TRP B 1 105 ? -22.373 -12.409 -2.772 1.00 10.76 207 TRP B O 1
ATOM 2214 N N . THR B 1 106 ? -23.044 -12.873 -0.686 1.00 8.84 208 THR B N 1
ATOM 2215 C CA . THR B 1 106 ? -24.309 -13.420 -1.124 1.00 9.45 208 THR B CA 1
ATOM 2216 C C . THR B 1 106 ? -25.467 -12.993 -0.245 1.00 9.59 208 THR B C 1
ATOM 2217 O O . THR B 1 106 ? -25.302 -12.671 0.933 1.00 9.60 208 THR B O 1
ATOM 2221 N N . SER B 1 107 ? -26.654 -12.994 -0.857 1.00 10.96 209 SER B N 1
ATOM 2222 C CA A SER B 1 107 ? -27.914 -12.804 -0.141 0.50 12.79 209 SER B CA 1
ATOM 2223 C CA B SER B 1 107 ? -27.906 -12.796 -0.138 0.50 12.05 209 SER B CA 1
ATOM 2224 C C . SER B 1 107 ? -28.340 -14.069 0.588 1.00 13.21 209 SER B C 1
ATOM 2225 O O . SER B 1 107 ? -29.234 -14.025 1.439 1.00 16.07 209 SER B O 1
ATOM 2230 N N . SER B 1 108 ? -27.714 -15.197 0.252 1.00 12.85 210 SER B N 1
ATOM 2231 C CA . SER B 1 108 ? -28.076 -16.471 0.860 1.00 14.47 210 SER B CA 1
ATOM 2232 C C . SER B 1 108 ? -26.839 -17.183 1.387 1.00 13.78 210 SER B C 1
ATOM 2233 O O . SER B 1 108 ? -26.156 -16.648 2.259 1.00 13.32 210 SER B O 1
ATOM 2236 N N . SER B 1 109 ? -26.525 -18.354 0.837 1.00 14.38 211 SER B N 1
ATOM 2237 C CA . SER B 1 109 ? -25.474 -19.203 1.391 1.00 13.96 211 SER B CA 1
ATOM 2238 C C . SER B 1 109 ? -24.300 -19.472 0.458 1.00 12.43 211 SER B C 1
ATOM 2239 O O . SER B 1 109 ? -23.309 -20.037 0.900 1.00 12.94 211 SER B O 1
ATOM 2242 N N . LYS B 1 110 ? -24.393 -19.076 -0.811 1.00 13.23 212 LYS B N 1
ATOM 2243 C CA A LYS B 1 110 ? -23.314 -19.378 -1.755 0.50 12.85 212 LYS B CA 1
ATOM 2244 C CA B LYS B 1 110 ? -23.340 -19.352 -1.787 0.50 13.61 212 LYS B CA 1
ATOM 2245 C C . LYS B 1 110 ? -22.203 -18.327 -1.672 1.00 12.17 212 LYS B C 1
ATOM 2246 O O . LYS B 1 110 ? -22.087 -17.424 -2.519 1.00 12.76 212 LYS B O 1
ATOM 2257 N N . GLY B 1 111 ? -21.372 -18.480 -0.641 1.00 10.67 213 GLY B N 1
ATOM 2258 C CA . GLY B 1 111 ? -20.299 -17.524 -0.295 1.00 11.17 213 GLY B CA 1
ATOM 2259 C C . GLY B 1 111 ? -20.537 -17.055 1.122 1.00 11.06 213 GLY B C 1
ATOM 2260 O O . GLY B 1 111 ? -21.131 -17.777 1.932 1.00 12.66 213 GLY B O 1
ATOM 2261 N N . TYR B 1 112 ? -20.105 -15.836 1.432 1.00 9.00 214 TYR B N 1
ATOM 2262 C CA . TYR B 1 112 ? -20.342 -15.247 2.741 1.00 9.46 214 TYR B CA 1
ATOM 2263 C C . TYR B 1 112 ? -21.602 -14.399 2.706 1.00 8.97 214 TYR B C 1
ATOM 2264 O O . TYR B 1 112 ? -21.713 -13.491 1.878 1.00 9.34 214 TYR B O 1
ATOM 2273 N N . ASN B 1 113 ? -22.548 -14.705 3.589 1.00 8.77 215 ASN B N 1
ATOM 2274 C CA . ASN B 1 113 ? -23.765 -13.925 3.691 1.00 8.46 215 ASN B CA 1
ATOM 2275 C C . ASN B 1 113 ? -23.431 -12.504 4.148 1.00 9.13 215 ASN B C 1
ATOM 2276 O O . ASN B 1 113 ? -22.928 -12.300 5.251 1.00 8.71 215 ASN B O 1
ATOM 2281 N N . LEU B 1 114 ? -23.705 -11.527 3.279 1.00 8.18 216 LEU B N 1
ATOM 2282 C CA . LEU B 1 114 ? -23.366 -10.136 3.548 1.00 8.83 216 LEU B CA 1
ATOM 2283 C C . LEU B 1 114 ? -24.076 -9.600 4.783 1.00 8.24 216 LEU B C 1
ATOM 2284 O O . LEU B 1 114 ? -23.462 -8.925 5.620 1.00 8.43 216 LEU B O 1
ATOM 2289 N N . PHE B 1 115 ? -25.361 -9.915 4.917 1.00 8.26 217 PHE B N 1
ATOM 2290 C CA . PHE B 1 115 ? -26.091 -9.493 6.105 1.00 9.04 217 PHE B CA 1
ATOM 2291 C C . PHE B 1 115 ? -25.389 -9.910 7.408 1.00 8.54 217 PHE B C 1
ATOM 2292 O O . PHE B 1 115 ? -25.179 -9.089 8.311 1.00 8.27 217 PHE B O 1
ATOM 2300 N N . LEU B 1 116 ? -25.036 -11.189 7.517 1.00 8.40 218 LEU B N 1
ATOM 2301 C CA . LEU B 1 116 ? -24.437 -11.692 8.760 1.00 8.87 218 LEU B CA 1
ATOM 2302 C C . LEU B 1 116 ? -23.084 -11.063 9.039 1.00 8.42 218 LEU B C 1
ATOM 2303 O O . LEU B 1 116 ? -22.802 -10.640 10.155 1.00 8.89 218 LEU B O 1
ATOM 2308 N N . VAL B 1 117 ? -22.238 -11.014 8.016 1.00 8.49 219 VAL B N 1
ATOM 2309 C CA . VAL B 1 117 ? -20.914 -10.432 8.207 1.00 8.28 219 VAL B CA 1
ATOM 2310 C C . VAL B 1 117 ? -21.033 -8.932 8.518 1.00 8.04 219 VAL B C 1
ATOM 2311 O O . VAL B 1 117 ? -20.338 -8.437 9.402 1.00 8.54 219 VAL B O 1
ATOM 2315 N N . ALA B 1 118 ? -21.916 -8.215 7.816 1.00 7.81 220 ALA B N 1
ATOM 2316 C CA . ALA B 1 118 ? -22.141 -6.803 8.118 1.00 7.66 220 ALA B CA 1
ATOM 2317 C C . ALA B 1 118 ? -22.665 -6.610 9.535 1.00 7.56 220 ALA B C 1
ATOM 2318 O O . ALA B 1 118 ? -22.246 -5.665 10.205 1.00 8.00 220 ALA B O 1
ATOM 2320 N N . ALA B 1 119 ? -23.577 -7.464 10.000 1.00 7.97 221 ALA B N 1
ATOM 2321 C CA . ALA B 1 119 ? -24.104 -7.294 11.348 1.00 8.23 221 ALA B CA 1
ATOM 2322 C C . ALA B 1 119 ? -22.976 -7.416 12.373 1.00 8.33 221 ALA B C 1
ATOM 2323 O O . ALA B 1 119 ? -22.912 -6.623 13.310 1.00 8.65 221 ALA B O 1
ATOM 2325 N N . HIS B 1 120 ? -22.095 -8.404 12.180 1.00 8.32 222 HIS B N 1
ATOM 2326 C CA . HIS B 1 120 ? -20.902 -8.565 13.005 1.00 8.54 222 HIS B CA 1
ATOM 2327 C C . HIS B 1 120 ? -20.013 -7.314 12.937 1.00 8.15 222 HIS B C 1
ATOM 2328 O O . HIS B 1 120 ? -19.632 -6.758 13.972 1.00 8.94 222 HIS B O 1
ATOM 2335 N N . GLU B 1 121 ? -19.707 -6.853 11.724 1.00 8.48 223 GLU B N 1
ATOM 2336 C CA . GLU B 1 121 ? -18.860 -5.659 11.558 1.00 8.30 223 GLU B CA 1
ATOM 2337 C C . GLU B 1 121 ? -19.454 -4.431 12.241 1.00 8.46 223 GLU B C 1
ATOM 2338 O O . GLU B 1 121 ? -18.733 -3.654 12.876 1.00 8.24 223 GLU B O 1
ATOM 2344 N N . PHE B 1 122 ? -20.765 -4.246 12.119 1.00 7.94 224 PHE B N 1
ATOM 2345 C CA . PHE B 1 122 ? -21.408 -3.090 12.738 1.00 8.23 224 PHE B CA 1
ATOM 2346 C C . PHE B 1 122 ? -21.372 -3.179 14.262 1.00 8.55 224 PHE B C 1
ATOM 2347 O O . PHE B 1 122 ? -21.358 -2.146 14.924 1.00 9.40 224 PHE B O 1
ATOM 2355 N N . GLY B 1 123 ? -21.310 -4.395 14.810 1.00 8.67 225 GLY B N 1
ATOM 2356 C CA . GLY B 1 123 ? -21.042 -4.534 16.238 1.00 9.23 225 GLY B CA 1
ATOM 2357 C C . GLY B 1 123 ? -19.746 -3.822 16.601 1.00 9.41 225 GLY B C 1
ATOM 2358 O O . GLY B 1 123 ? -19.686 -3.092 17.592 1.00 9.69 225 GLY B O 1
ATOM 2359 N N . HIS B 1 124 ? -18.704 -4.030 15.803 1.00 9.61 226 HIS B N 1
ATOM 2360 C CA . HIS B 1 124 ? -17.439 -3.328 16.017 1.00 9.08 226 HIS B CA 1
ATOM 2361 C C . HIS B 1 124 ? -17.603 -1.814 15.829 1.00 9.60 226 HIS B C 1
ATOM 2362 O O . HIS B 1 124 ? -17.110 -1.026 16.642 1.00 9.95 226 HIS B O 1
ATOM 2369 N N . SER B 1 125 ? -18.290 -1.408 14.759 1.00 8.90 227 SER B N 1
ATOM 2370 C CA . SER B 1 125 ? -18.551 0.017 14.516 1.00 8.85 227 SER B CA 1
ATOM 2371 C C . SER B 1 125 ? -19.208 0.705 15.705 1.00 9.10 227 SER B C 1
ATOM 2372 O O . SER B 1 125 ? -19.062 1.928 15.879 1.00 9.64 227 SER B O 1
ATOM 2375 N N . LEU B 1 126 ? -19.952 -0.065 16.498 1.00 8.66 228 LEU B N 1
ATOM 2376 C CA . LEU B 1 126 ? -20.717 0.478 17.622 1.00 9.95 228 LEU B CA 1
ATOM 2377 C C . LEU B 1 126 ? -20.012 0.349 18.967 1.00 10.74 228 LEU B C 1
ATOM 2378 O O . LEU B 1 126 ? -20.497 0.870 19.978 1.00 11.60 228 LEU B O 1
ATOM 2383 N N . GLY B 1 127 ? -18.885 -0.365 18.991 1.00 9.87 229 GLY B N 1
ATOM 2384 C CA . GLY B 1 127 ? -18.081 -0.462 20.214 1.00 11.34 229 GLY B CA 1
ATOM 2385 C C . GLY B 1 127 ? -17.901 -1.839 20.823 1.00 11.16 229 GLY B C 1
ATOM 2386 O O . GLY B 1 127 ? -17.326 -1.945 21.917 1.00 11.94 229 GLY B O 1
ATOM 2387 N N . LEU B 1 128 ? -18.360 -2.891 20.148 1.00 11.69 230 LEU B N 1
ATOM 2388 C CA . LEU B 1 128 ? -18.158 -4.256 20.647 1.00 11.75 230 LEU B CA 1
ATOM 2389 C C . LEU B 1 128 ? -16.918 -4.895 20.063 1.00 11.18 230 LEU B C 1
ATOM 2390 O O . LEU B 1 128 ? -16.681 -4.813 18.850 1.00 11.67 230 LEU B O 1
ATOM 2395 N N . ASP B 1 129 ? -16.140 -5.537 20.931 1.00 10.69 231 ASP B N 1
ATOM 2396 C CA . ASP B 1 129 ? -15.033 -6.394 20.534 1.00 11.37 231 ASP B CA 1
ATOM 2397 C C . ASP B 1 129 ? -15.576 -7.818 20.378 1.00 10.94 231 ASP B C 1
ATOM 2398 O O . ASP B 1 129 ? -16.798 -8.037 20.450 1.00 11.68 231 ASP B O 1
ATOM 2403 N N . HIS B 1 130 ? -14.687 -8.778 20.169 1.00 11.41 232 HIS B N 1
ATOM 2404 C CA . HIS B 1 130 ? -15.087 -10.170 20.017 1.00 11.34 232 HIS B CA 1
ATOM 2405 C C . HIS B 1 130 ? -15.567 -10.790 21.309 1.00 11.49 232 HIS B C 1
ATOM 2406 O O . HIS B 1 130 ? -15.023 -10.519 22.386 1.00 12.33 232 HIS B O 1
ATOM 2413 N N . SER B 1 131 ? -16.587 -11.630 21.186 1.00 11.82 233 SER B N 1
ATOM 2414 C CA . SER B 1 131 ? -17.094 -12.426 22.282 1.00 11.86 233 SER B CA 1
ATOM 2415 C C . SER B 1 131 ? -16.353 -13.750 22.341 1.00 13.01 233 SER B C 1
ATOM 2416 O O . SER B 1 131 ? -15.870 -14.239 21.322 1.00 13.61 233 SER B O 1
ATOM 2419 N N . LYS B 1 132 ? -16.264 -14.310 23.546 1.00 13.90 234 LYS B N 1
ATOM 2420 C CA . LYS B 1 132 ? -15.740 -15.662 23.719 1.00 14.82 234 LYS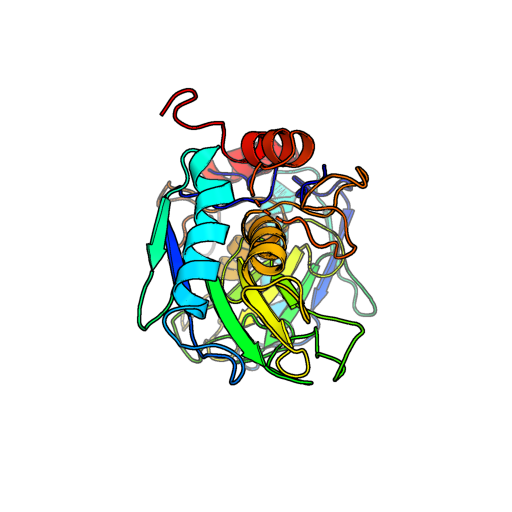 B CA 1
ATOM 2421 C C . LYS B 1 132 ? -16.831 -16.736 23.656 1.00 15.95 234 LYS B C 1
ATOM 2422 O O . LYS B 1 132 ? -16.527 -17.931 23.685 1.00 16.29 234 LYS B O 1
ATOM 2428 N N . ASP B 1 133 ? -18.093 -16.311 23.573 1.00 14.26 235 ASP B N 1
ATOM 2429 C CA . ASP B 1 133 ? -19.234 -17.221 23.483 1.00 13.99 235 ASP B CA 1
ATOM 2430 C C . ASP B 1 133 ? -19.400 -17.672 22.031 1.00 13.95 235 ASP B C 1
ATOM 2431 O O . ASP B 1 133 ? -19.705 -16.851 21.156 1.00 12.20 235 ASP B O 1
ATOM 2436 N N . PRO B 1 134 ? -19.212 -18.981 21.757 1.00 14.59 236 PRO B N 1
ATOM 2437 C CA . PRO B 1 134 ? -19.284 -19.465 20.370 1.00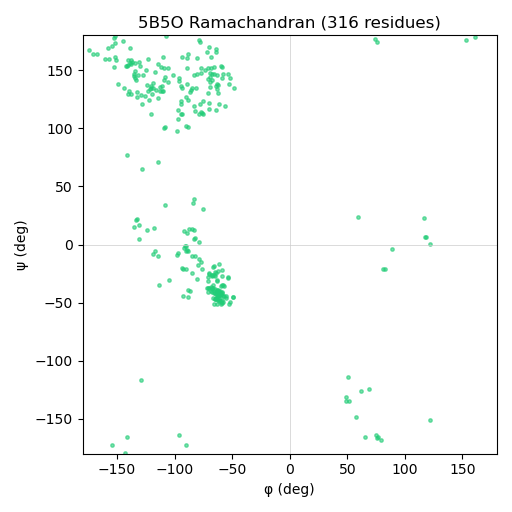 13.93 236 PRO B CA 1
ATOM 2438 C C . PRO B 1 134 ? -20.648 -19.256 19.694 1.00 13.90 236 PRO B C 1
ATOM 2439 O O . PRO B 1 134 ? -20.729 -19.305 18.467 1.00 15.00 236 PRO B O 1
ATOM 2443 N N . GLY B 1 135 ? -21.691 -19.007 20.484 1.00 12.84 237 GLY B N 1
ATOM 2444 C CA . GLY B 1 135 ? -23.022 -18.745 19.941 1.00 13.46 237 GLY B CA 1
ATOM 2445 C C . GLY B 1 135 ? -23.308 -17.280 19.641 1.00 12.92 237 GLY B C 1
ATOM 2446 O O . GLY B 1 135 ? -24.364 -16.949 19.100 1.00 14.58 237 GLY B O 1
ATOM 2447 N N . ALA B 1 136 ? -22.374 -16.399 19.989 1.00 12.47 238 ALA B N 1
ATOM 2448 C CA . ALA B 1 136 ? -22.580 -14.953 19.803 1.00 11.11 238 ALA B CA 1
ATOM 2449 C C . ALA B 1 136 ? -22.328 -14.506 18.371 1.00 11.22 238 ALA B C 1
ATOM 2450 O O . ALA B 1 136 ? -21.453 -15.038 17.686 1.00 10.96 238 ALA B O 1
ATOM 2452 N N . LEU B 1 137 ? -23.083 -13.504 17.926 1.00 10.18 239 LEU B N 1
ATOM 2453 C CA . LEU B 1 137 ? -22.790 -12.850 16.651 1.00 10.51 239 LEU B CA 1
ATOM 2454 C C . LEU B 1 137 ? -21.361 -12.292 16.643 1.00 9.23 239 LEU B C 1
ATOM 2455 O O . LEU B 1 137 ? -20.685 -12.330 15.618 1.00 9.57 239 LEU B O 1
ATOM 2460 N N . MET B 1 138 ? -20.911 -11.804 17.792 1.00 9.35 240 MET B N 1
ATOM 2461 C CA . MET B 1 138 ? -19.575 -11.227 17.876 1.00 10.15 240 MET B CA 1
ATOM 2462 C C . MET B 1 138 ? -18.443 -12.248 18.049 1.00 9.65 240 MET B C 1
ATOM 2463 O O . MET B 1 138 ? -17.281 -11.857 18.231 1.00 10.71 240 MET B O 1
ATOM 2468 N N . PHE B 1 139 ? -18.771 -13.539 17.995 1.00 10.48 241 PHE B N 1
ATOM 2469 C CA . PHE B 1 139 ? -17.734 -14.569 17.986 1.00 10.74 241 PHE B CA 1
ATOM 2470 C C . PHE B 1 139 ? -17.000 -14.501 16.640 1.00 11.80 241 PHE B C 1
ATOM 2471 O O . PHE B 1 139 ? -17.644 -14.335 15.606 1.00 11.69 241 PHE B O 1
ATOM 2479 N N . PRO B 1 140 ? -15.654 -14.574 16.642 1.00 10.86 242 PRO B N 1
ATOM 2480 C CA . PRO B 1 140 ? -14.878 -14.342 15.419 1.00 11.91 242 PRO B CA 1
ATOM 2481 C C . PRO B 1 140 ? -14.706 -15.525 14.451 1.00 12.36 242 PRO B C 1
ATOM 2482 O O . PRO B 1 140 ? -13.628 -15.685 13.859 1.00 13.86 242 PRO B O 1
ATOM 2486 N N . ILE B 1 141 ? -15.758 -16.318 14.270 1.00 11.49 243 ILE B N 1
ATOM 2487 C CA . ILE B 1 141 ? -15.828 -17.309 13.194 1.00 11.96 243 ILE B CA 1
ATOM 2488 C C . ILE B 1 141 ? -17.180 -17.191 12.504 1.00 12.23 243 ILE B C 1
ATOM 2489 O O . ILE B 1 141 ? -18.228 -17.152 13.170 1.00 13.38 243 ILE B O 1
ATOM 2494 N N . TYR B 1 142 ? -17.162 -17.122 11.175 1.00 11.65 244 TYR B N 1
ATOM 2495 C CA . TYR B 1 142 ? -18.394 -17.125 10.393 1.00 12.09 244 TYR B CA 1
ATOM 2496 C C . TYR B 1 142 ? -19.097 -18.474 10.399 1.00 12.46 244 TYR B C 1
ATOM 2497 O O . TYR B 1 142 ? -18.475 -19.509 10.115 1.00 12.97 244 TYR B O 1
ATOM 2506 N N . THR B 1 143 ? -20.401 -18.450 10.689 1.00 12.16 245 THR B N 1
ATOM 2507 C CA . THR B 1 143 ? -21.285 -19.594 10.434 1.00 13.38 245 THR B CA 1
ATOM 2508 C C . THR B 1 143 ? -22.614 -19.112 9.850 1.00 13.17 245 THR B C 1
ATOM 2509 O O . THR B 1 143 ? -23.032 -17.971 10.079 1.00 13.64 245 THR B O 1
ATOM 2513 N N . TYR B 1 144 ? -23.268 -20.010 9.112 1.00 13.08 246 TYR B N 1
ATOM 2514 C CA . TYR B 1 144 ? -24.590 -19.815 8.483 1.00 14.68 246 TYR B CA 1
ATOM 2515 C C . TYR B 1 144 ? -25.646 -20.870 8.939 1.00 15.58 246 TYR B C 1
ATOM 2516 O O . TYR B 1 144 ? -25.428 -22.058 8.747 1.00 19.48 246 TYR B O 1
ATOM 2525 N N . THR B 1 145 ? -26.798 -20.449 9.470 1.00 20.48 247 THR B N 1
ATOM 2526 C CA . THR B 1 145 ? -27.799 -21.407 9.995 1.00 21.24 247 THR B CA 1
ATOM 2527 C C . THR B 1 145 ? -28.702 -22.057 8.949 1.00 21.11 247 THR B C 1
ATOM 2528 O O . THR B 1 145 ? -29.179 -23.178 9.151 1.00 22.91 247 THR B O 1
ATOM 2532 N N . GLY B 1 146 ? -28.969 -21.341 7.860 1.00 23.58 248 GLY B N 1
ATOM 2533 C CA . GLY B 1 146 ? -29.929 -21.790 6.853 1.00 25.11 248 GLY B CA 1
ATOM 2534 C C . GLY B 1 146 ? -31.351 -21.345 7.145 1.00 26.59 248 GLY B C 1
ATOM 2535 O O . GLY B 1 146 ? -32.260 -21.581 6.342 1.00 27.63 248 GLY B O 1
ATOM 2536 N N . LYS B 1 147 ? -31.544 -20.700 8.293 1.00 27.51 249 LYS B N 1
ATOM 2537 C CA . LYS B 1 147 ? -32.871 -20.263 8.725 1.00 28.62 249 LYS B CA 1
ATOM 2538 C C . LYS B 1 147 ? -33.237 -18.928 8.087 1.00 27.73 249 LYS B C 1
ATOM 2539 O O . LYS B 1 147 ? -32.372 -18.074 7.870 1.00 28.07 249 LYS B O 1
ATOM 2545 N N . SER B 1 148 ? -34.522 -18.756 7.792 1.00 26.82 250 SER B N 1
ATOM 2546 C CA . SER B 1 148 ? -35.012 -17.534 7.156 1.00 26.47 250 SER B CA 1
ATOM 2547 C C . SER B 1 148 ? -35.172 -16.361 8.131 1.00 25.64 250 SER B C 1
ATOM 2548 O O . SER B 1 148 ? -35.329 -15.216 7.696 1.00 27.49 250 SER B O 1
ATOM 2551 N N . HIS B 1 149 ? -35.110 -16.649 9.435 1.00 23.08 251 HIS B N 1
ATOM 2552 C CA . HIS B 1 149 ? -35.208 -15.624 10.489 1.00 20.74 251 HIS B CA 1
ATOM 2553 C C . HIS B 1 149 ? -33.943 -15.557 11.344 1.00 21.65 251 HIS B C 1
ATOM 2554 O O . HIS B 1 149 ? -33.371 -16.597 11.688 1.00 24.64 251 HIS B O 1
ATOM 2561 N N . PHE B 1 150 ? -33.514 -14.335 11.672 1.00 20.15 252 PHE B N 1
ATOM 2562 C CA . PHE B 1 150 ? -32.347 -14.103 12.533 1.00 18.49 252 PHE B CA 1
ATOM 2563 C C . PHE B 1 150 ? -32.766 -13.524 13.883 1.00 19.70 252 PHE B C 1
ATOM 2564 O O . PHE B 1 150 ? -33.616 -12.637 13.951 1.00 21.94 252 PHE B O 1
ATOM 2572 N N . MET B 1 151 ? -32.167 -14.037 14.958 1.00 19.17 253 MET B N 1
ATOM 2573 C CA . MET B 1 151 ? -32.411 -13.530 16.308 1.00 18.19 253 MET B CA 1
ATOM 2574 C C . MET B 1 151 ? -31.082 -13.217 16.985 1.00 16.61 253 MET B C 1
ATOM 2575 O O . MET B 1 151 ? -30.242 -14.106 17.152 1.00 18.26 253 MET B O 1
ATOM 2580 N N . LEU B 1 152 ? -30.895 -11.964 17.380 1.00 15.62 254 LEU B N 1
ATOM 2581 C CA . LEU B 1 152 ? -29.643 -11.561 18.019 1.00 14.37 254 LEU B CA 1
ATOM 2582 C C . LEU B 1 152 ? -29.454 -12.346 19.315 1.00 14.43 254 LEU B C 1
ATOM 2583 O O . LEU B 1 152 ? -30.320 -12.292 20.196 1.00 14.43 254 LEU B O 1
ATOM 2588 N N . PRO B 1 153 ? -28.342 -13.105 19.430 1.00 13.61 255 PRO B N 1
ATOM 2589 C CA . PRO B 1 153 ? -28.096 -13.873 20.654 1.00 14.32 255 PRO B CA 1
ATOM 2590 C C . PRO B 1 153 ? -28.024 -13.010 21.906 1.00 13.78 255 PRO B C 1
ATOM 2591 O O . PRO B 1 153 ? -27.649 -11.831 21.844 1.00 12.63 255 PRO B O 1
ATOM 2595 N N . ASP B 1 154 ? -28.365 -13.604 23.044 1.00 13.78 256 ASP B N 1
ATOM 2596 C CA . ASP B 1 154 ? -28.402 -12.864 24.294 1.00 14.18 256 ASP B CA 1
ATOM 2597 C C . ASP B 1 154 ? -27.071 -12.213 24.668 1.00 13.80 256 ASP B C 1
ATOM 2598 O O . ASP B 1 154 ? -27.052 -11.128 25.240 1.00 14.07 256 ASP B O 1
ATOM 2603 N N . ASP B 1 155 ? -25.963 -12.869 24.352 1.00 13.85 257 ASP B N 1
ATOM 2604 C CA . ASP B 1 155 ? -24.658 -12.316 24.693 1.00 13.17 257 ASP B CA 1
ATOM 2605 C C . ASP B 1 155 ? -24.436 -10.960 24.020 1.00 12.73 257 ASP B C 1
ATOM 2606 O O . ASP B 1 155 ? -23.915 -10.023 24.633 1.00 12.50 257 ASP B O 1
ATOM 2611 N N . ASP B 1 156 ? -24.849 -10.868 22.758 1.00 11.39 258 ASP B N 1
ATOM 2612 C CA . ASP B 1 156 ? -24.713 -9.640 21.988 1.00 11.21 258 ASP B CA 1
ATOM 2613 C C . ASP B 1 156 ? -25.689 -8.571 22.463 1.00 11.55 258 ASP B C 1
ATOM 2614 O O . ASP B 1 156 ? -25.342 -7.392 22.500 1.00 11.23 258 ASP B O 1
ATOM 2619 N N . VAL B 1 157 ? -26.900 -8.981 22.827 1.00 11.49 259 VAL B N 1
ATOM 2620 C CA . VAL B 1 157 ? -27.863 -8.041 23.388 1.00 12.79 259 VAL B CA 1
ATOM 2621 C C . VAL B 1 157 ? -27.297 -7.450 24.679 1.00 12.93 259 VAL B C 1
ATOM 2622 O O . VAL B 1 157 ? -27.319 -6.242 24.875 1.00 12.34 259 VAL B O 1
ATOM 2626 N N . GLN B 1 158 ? -26.767 -8.301 25.552 1.00 12.81 260 GLN B N 1
ATOM 2627 C CA . GLN B 1 158 ? -26.193 -7.804 26.800 1.00 14.40 260 GLN B CA 1
ATOM 2628 C C . GLN B 1 158 ? -25.016 -6.865 26.549 1.00 13.42 260 GLN B C 1
ATOM 2629 O O . GLN B 1 158 ? -24.900 -5.826 27.182 1.00 14.11 260 GLN B O 1
ATOM 2635 N N . GLY B 1 159 ? -24.177 -7.207 25.578 1.00 13.26 261 GLY B N 1
ATOM 2636 C CA . GLY B 1 159 ? -23.010 -6.386 25.260 1.00 13.26 261 GLY B CA 1
ATOM 2637 C C . GLY B 1 159 ? -23.382 -5.004 24.761 1.00 13.21 261 GLY B C 1
ATOM 2638 O O . GLY B 1 159 ? -22.895 -3.991 25.272 1.00 13.72 261 GLY B O 1
ATOM 2639 N N . ILE B 1 160 ? -24.267 -4.954 23.772 1.00 11.78 262 ILE B N 1
ATOM 2640 C CA . ILE B 1 160 ? -24.626 -3.673 23.186 1.00 11.42 262 ILE B CA 1
ATOM 2641 C C . ILE B 1 160 ? -25.412 -2.812 24.167 1.00 11.69 262 ILE B C 1
ATOM 2642 O O . ILE B 1 160 ? -25.239 -1.595 24.210 1.00 12.06 262 ILE B O 1
ATOM 2647 N N . GLN B 1 161 ? -26.257 -3.446 24.971 1.00 11.82 263 GLN B N 1
ATOM 2648 C CA . GLN B 1 161 ? -27.002 -2.708 25.978 1.00 12.54 263 GLN B CA 1
ATOM 2649 C C . GLN B 1 161 ? -26.104 -2.219 27.113 1.00 13.75 263 GLN B C 1
ATOM 2650 O O . GLN B 1 161 ? -26.434 -1.222 27.759 1.00 13.78 263 GLN B O 1
ATOM 2656 N N . SER B 1 162 ? -24.973 -2.881 27.349 1.00 13.06 264 SER B N 1
ATOM 2657 C CA . SER B 1 162 ? -24.044 -2.404 28.379 1.00 15.12 264 SER B CA 1
ATOM 2658 C C . SER B 1 162 ? -23.484 -1.031 27.995 1.00 15.26 264 SER B C 1
ATOM 2659 O O . SER B 1 162 ? -23.083 -0.248 28.861 1.00 15.98 264 SER B O 1
ATOM 2662 N N . LEU B 1 163 ? -23.475 -0.732 26.696 1.00 13.68 265 LEU B N 1
ATOM 2663 C CA . LEU B 1 163 ? -23.019 0.563 26.205 1.00 13.46 265 LEU B CA 1
ATOM 2664 C C . LEU B 1 163 ? -24.142 1.581 26.051 1.00 14.06 265 LEU B C 1
ATOM 2665 O O . LEU B 1 163 ? -23.978 2.736 26.453 1.00 16.06 265 LEU B O 1
ATOM 2670 N N . TYR B 1 164 ? -25.274 1.172 25.478 1.00 11.88 266 TYR B N 1
ATOM 2671 C CA . TYR B 1 164 ? -26.301 2.108 25.035 1.00 12.26 266 TYR B CA 1
ATOM 2672 C C . TYR B 1 164 ? -27.617 1.998 25.790 1.00 12.02 266 TYR B C 1
ATOM 2673 O O . TYR B 1 164 ? -28.499 2.841 25.620 1.00 14.27 266 TYR B O 1
ATOM 2682 N N . GLY B 1 165 ? -27.752 0.952 26.600 1.00 12.93 267 GLY B N 1
ATOM 2683 C CA . GLY B 1 165 ? -29.018 0.634 27.249 1.00 14.97 267 GLY B CA 1
ATOM 2684 C C . GLY B 1 165 ? -30.016 0.051 26.259 1.00 14.18 267 GLY B C 1
ATOM 2685 O O . GLY B 1 165 ? -29.721 -0.061 25.058 1.00 14.40 267 GLY B O 1
ATOM 2686 N N . PRO B 1 166 ? -31.203 -0.339 26.751 1.00 14.74 268 PRO B N 1
ATOM 2687 C CA . PRO B 1 166 ? -32.238 -0.894 25.882 1.00 15.52 268 PRO B CA 1
ATOM 2688 C C . PRO B 1 166 ? -32.969 0.190 25.082 1.00 17.47 268 PRO B C 1
ATOM 2689 O O . PRO B 1 166 ? -32.937 1.367 25.455 1.00 17.99 268 PRO B O 1
#

Organism: Homo sapiens (NCBI:txid9606)

Solvent-accessible surface area: 16720 Å² total; per-residue (Å²): 102,70,54,34,58,182,33,38,69,29,115,96,79,101,1,37,12,47,12,61,64,54,5,119,67,17,83,113,61,67,0,36,132,11,0,137,106,0,5,115,17,0,31,70,33,8,46,3,82,37,82,74,62,133,105,41,163,5,28,0,42,0,26,12,17,87,104,130,51,56,12,120,126,53,7,68,3,104,72,61,96,26,16,33,17,18,41,7,22,94,88,64,3,0,14,0,24,0,0,34,49,12,81,1,19,73,47,60,149,42,60,13,0,20,11,10,0,0,24,12,0,0,17,0,0,0,1,49,70,5,186,57,101,53,8,22,2,54,67,125,61,102,94,84,101,108,170,22,34,94,28,0,25,88,0,0,49,60,11,11,24,50,26,96,152,128,132,101,77,36,43,112,56,64,65,92,20,119,99,61,98,1,34,14,54,14,61,62,55,5,120,64,16,82,114,62,68,0,37,112,8,0,134,104,0,5,106,14,0,33,91,34,14,56,1,78,37,78,74,62,126,116,46,138,6,29,0,34,0,25,15,17,84,106,82,52,42,8,60,44,56,6,68,3,108,68,58,97,36,18,41,20,30,43,9,10,107,116,99,8,0,12,0,20,0,0,32,46,10,77,2,15,58,56,67,181,35,60,10,0,17,28,11,0,0,26,11,0,0,18,0,0,1,2,44,70,2,181,66,107,53,9,23,3,46,74,120,67,104,85,110,52,158,111,148,76,160,29,38,92,26,1,30,98,0,0,56,65,27,20,23,125

Radius of gyration: 22.54 Å; Cα contacts (8 Å, |Δi|>4): 677; chains: 2; bounding box: 62×42×51 Å